Protein AF-A0A7S0T3W6-F1 (afdb_monomer_lite)

Secondary structure (DSSP, 8-state):
---------------------------PPP-EEEE------------------------------------------PPPPPPPPP----------------SS--HHHHHHHHHHHH-SSHHHHHHHHHHHHHHTTPEE--TTS-----TT-EEEEEETTTEEEEEE--TT--TT---------S---EEEEEEEEEEEETTEEEEEEEEESS--GGGGTT--BEEEEEEEEEESTT--EEEEEEEE--S--BB-PPPPTTT--THHHH-----TTTT---EEEEHHHHHHHHHHHHTT-PPP-

Sequence (305 aa):
MFSSVGTVRMSSLLGGWRSSGPRSLRRAPRKALSVHSAAGNGGSDPRGGGGNRALYSLSTKDCDCCPPGFLFKLPSTRFNNLSTRTASSSASGPRVLASVVPSSVPRVAEDLVDYLNNSWTPFHATAESARMLAAAGYKRLSERDEWKLEPGGKYYFTRNMSSIVAFAVGDKYQPGNGFNIIGAHTDSPCPKLKPVSAVTKGGFLTVGVQTYGGGLWHTWFDRDLSVAGRVLLRRGKDGGRLSHQLVQVDRPIIRIPTLAIHLDRTIAADGFKPNTETHLAPVLSTAIKGELEAEVATGGGGKEE

Radius of gyration: 26.38 Å; chains: 1; bounding box: 64×78×73 Å

pLDDT: mean 71.87, std 30.61, range [22.44, 98.75]

Structure (mmCIF, N/CA/C/O backbone):
data_AF-A0A7S0T3W6-F1
#
_entry.id   AF-A0A7S0T3W6-F1
#
loop_
_atom_site.group_PDB
_atom_site.id
_atom_site.type_symbol
_atom_site.label_atom_id
_atom_site.label_alt_id
_atom_site.label_comp_id
_atom_site.label_asym_id
_atom_site.label_entity_id
_atom_site.label_seq_id
_atom_site.pdbx_PDB_ins_code
_atom_site.Cartn_x
_atom_site.Cartn_y
_atom_site.Cartn_z
_atom_site.occupancy
_atom_site.B_iso_or_equiv
_atom_site.auth_seq_id
_atom_site.auth_comp_id
_atom_site.auth_asym_id
_atom_site.auth_atom_id
_atom_site.pdbx_PDB_model_num
ATOM 1 N N . MET A 1 1 ? 7.257 -11.083 5.053 1.00 31.39 1 MET A N 1
ATOM 2 C CA . MET A 1 1 ? 8.064 -10.199 5.921 1.00 31.39 1 MET A CA 1
ATOM 3 C C . MET A 1 1 ? 7.708 -10.557 7.347 1.00 31.39 1 MET A C 1
ATOM 5 O O . MET A 1 1 ? 6.520 -10.611 7.629 1.00 31.39 1 MET A O 1
ATOM 9 N N . PHE A 1 2 ? 8.681 -10.865 8.204 1.00 24.80 2 PHE A N 1
ATOM 10 C CA . PHE A 1 2 ? 8.401 -11.014 9.634 1.00 24.80 2 PHE A CA 1
ATOM 11 C C . PHE A 1 2 ? 8.297 -9.617 10.245 1.00 24.80 2 PHE A C 1
ATOM 13 O O . PHE A 1 2 ? 9.223 -8.821 10.099 1.00 24.80 2 PHE A O 1
ATOM 20 N N . SER A 1 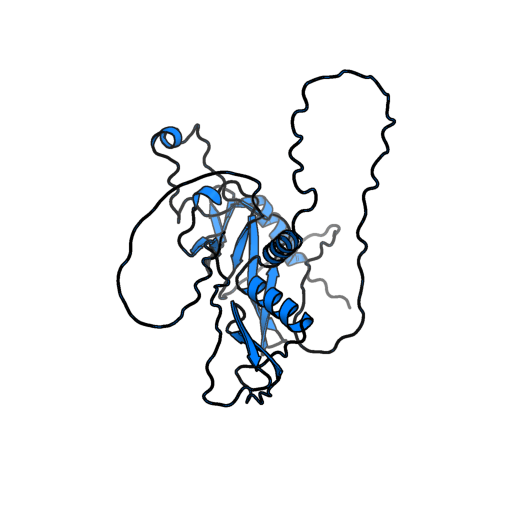3 ? 7.165 -9.320 10.882 1.00 27.83 3 SER A N 1
ATOM 21 C CA . SER A 1 3 ? 7.037 -8.122 11.709 1.00 27.83 3 SER A CA 1
ATOM 22 C C . SER A 1 3 ? 7.805 -8.337 13.010 1.00 27.83 3 SER A C 1
ATOM 24 O O . SER A 1 3 ? 7.706 -9.408 13.612 1.00 27.83 3 SER A O 1
ATOM 26 N N . SER A 1 4 ? 8.548 -7.326 13.455 1.00 22.70 4 SER A N 1
ATOM 27 C CA . SER A 1 4 ? 9.037 -7.294 14.830 1.00 22.70 4 SER A CA 1
ATOM 28 C C . SER A 1 4 ? 7.851 -7.006 15.750 1.00 22.70 4 SER A C 1
ATOM 30 O O . SER A 1 4 ? 7.279 -5.917 15.698 1.00 22.70 4 SER A O 1
ATOM 32 N N . VAL A 1 5 ? 7.463 -7.973 16.585 1.00 29.75 5 VAL A N 1
ATOM 33 C CA . VAL A 1 5 ? 6.462 -7.752 17.638 1.00 29.75 5 VAL A CA 1
ATOM 34 C C . VAL A 1 5 ? 7.181 -7.177 18.855 1.00 29.75 5 VAL A C 1
ATOM 36 O O . VAL A 1 5 ? 7.653 -7.902 19.726 1.00 29.75 5 VAL A O 1
ATOM 39 N N . GLY A 1 6 ? 7.305 -5.851 18.884 1.00 24.84 6 GLY A N 1
ATOM 40 C CA . GLY A 1 6 ? 7.858 -5.126 20.021 1.00 24.84 6 GLY A CA 1
ATOM 41 C C . GLY A 1 6 ? 6.798 -4.859 21.086 1.00 24.84 6 GLY A C 1
ATOM 42 O O . GLY A 1 6 ? 6.005 -3.930 20.942 1.00 24.84 6 GLY A O 1
ATOM 43 N N . THR A 1 7 ? 6.815 -5.613 22.187 1.00 27.42 7 THR A N 1
ATOM 44 C CA . THR A 1 7 ? 6.097 -5.222 23.410 1.00 27.42 7 THR A CA 1
ATOM 45 C C . THR A 1 7 ? 6.841 -4.057 24.060 1.00 27.42 7 THR A C 1
ATOM 47 O O . THR A 1 7 ? 7.807 -4.259 24.796 1.00 27.42 7 THR A O 1
ATOM 50 N N . VAL A 1 8 ? 6.411 -2.824 23.787 1.00 27.11 8 VAL A N 1
ATOM 51 C CA . VAL A 1 8 ? 7.010 -1.629 24.397 1.00 27.11 8 VAL A CA 1
ATOM 52 C C . VAL A 1 8 ? 6.496 -1.480 25.828 1.00 27.11 8 VAL A C 1
ATOM 54 O O . VAL A 1 8 ? 5.455 -0.875 26.076 1.00 27.11 8 VAL A O 1
ATOM 57 N N . ARG A 1 9 ? 7.257 -2.006 26.793 1.00 28.02 9 ARG A N 1
ATOM 58 C CA . ARG A 1 9 ? 7.165 -1.566 28.189 1.00 28.02 9 ARG A CA 1
ATOM 59 C C . ARG A 1 9 ? 8.082 -0.354 28.330 1.00 28.02 9 ARG A C 1
ATOM 61 O O . ARG A 1 9 ? 9.299 -0.483 28.238 1.00 28.02 9 ARG A O 1
ATOM 68 N N . MET A 1 10 ? 7.494 0.834 28.441 1.00 27.03 10 MET A N 1
ATOM 69 C CA . MET A 1 10 ? 8.232 2.087 28.290 1.00 27.03 10 MET A CA 1
ATOM 70 C C . MET A 1 10 ? 8.989 2.446 29.577 1.00 27.03 10 MET A C 1
ATOM 72 O O . MET A 1 10 ? 8.468 3.113 30.465 1.00 27.03 10 MET A O 1
ATOM 76 N N . SER A 1 11 ? 10.237 1.987 29.657 1.00 26.69 11 SER A N 1
ATOM 77 C CA . SER A 1 11 ? 11.242 2.390 30.644 1.00 26.69 11 SER A CA 1
ATOM 78 C C . SER A 1 11 ? 12.587 2.570 29.936 1.00 26.69 11 SER A C 1
ATOM 80 O O . SER A 1 11 ? 12.952 1.769 29.078 1.00 26.69 11 SER A O 1
ATOM 82 N N . SER A 1 12 ? 13.291 3.653 30.254 1.00 29.50 12 SER A N 1
ATOM 83 C CA . SER A 1 12 ? 14.471 4.165 29.541 1.00 29.50 12 SER A CA 1
ATOM 84 C C . SER A 1 12 ? 15.674 3.213 29.491 1.00 29.50 12 SER A C 1
ATOM 86 O O . SER A 1 12 ? 16.058 2.713 30.545 1.00 29.50 12 SER A O 1
ATOM 88 N N . LEU A 1 13 ? 16.352 3.107 28.333 1.00 27.08 13 LEU A N 1
ATOM 89 C CA . LEU A 1 13 ? 17.788 3.436 28.150 1.00 27.08 13 LEU A CA 1
ATOM 90 C C . LEU A 1 13 ? 18.314 3.139 26.723 1.00 27.08 13 LEU A C 1
ATOM 92 O O . LEU A 1 13 ? 17.615 2.573 25.887 1.00 27.08 13 LEU A O 1
ATOM 96 N N . LEU A 1 14 ? 19.535 3.614 26.448 1.00 26.67 14 LEU A N 1
ATOM 97 C CA . LEU A 1 14 ? 20.237 3.601 25.155 1.00 26.67 14 LEU A CA 1
ATOM 98 C C . LEU A 1 14 ? 21.000 2.289 24.877 1.00 26.67 14 LEU A C 1
ATOM 100 O O . LEU A 1 14 ? 21.418 1.605 25.806 1.00 26.67 14 LEU A O 1
ATOM 104 N N . GLY A 1 15 ? 21.312 2.033 23.599 1.00 23.84 15 GLY A N 1
ATOM 105 C CA . GLY A 1 15 ? 22.334 1.063 23.167 1.00 23.84 15 GLY A CA 1
ATOM 106 C C . GLY A 1 15 ? 21.859 0.135 22.045 1.00 23.84 15 GLY A C 1
ATOM 107 O O . GLY A 1 15 ? 20.820 -0.503 22.168 1.00 23.84 15 GLY A O 1
ATOM 108 N N . GLY A 1 16 ? 22.602 0.049 20.937 1.00 23.84 16 GLY A N 1
ATOM 109 C CA . GLY A 1 16 ? 22.255 -0.806 19.788 1.00 23.84 16 GLY A CA 1
ATOM 110 C C . GLY A 1 16 ? 23.386 -1.751 19.384 1.00 23.84 16 GLY A C 1
ATOM 111 O O . GLY A 1 16 ? 24.525 -1.539 19.790 1.00 23.84 16 GLY A O 1
ATOM 112 N N . TRP A 1 17 ? 23.097 -2.756 18.544 1.00 22.44 17 TRP A N 1
ATOM 113 C CA . TRP A 1 17 ? 24.121 -3.549 17.839 1.00 22.44 17 TRP A CA 1
ATOM 114 C C . TRP A 1 17 ? 23.607 -4.231 16.551 1.00 22.44 17 TRP A C 1
ATOM 116 O O . TRP A 1 17 ? 22.453 -4.054 16.163 1.00 22.44 17 TRP A O 1
ATOM 126 N N . ARG A 1 18 ? 24.509 -4.909 15.821 1.00 22.47 18 ARG A N 1
ATOM 127 C CA . ARG A 1 18 ? 24.417 -5.205 14.371 1.00 22.47 18 ARG A CA 1
ATOM 128 C C . ARG A 1 18 ? 24.033 -6.660 14.005 1.00 22.47 18 ARG A C 1
ATOM 130 O O . ARG A 1 18 ? 24.288 -7.576 14.768 1.00 22.47 18 ARG A O 1
ATOM 137 N N . SER A 1 19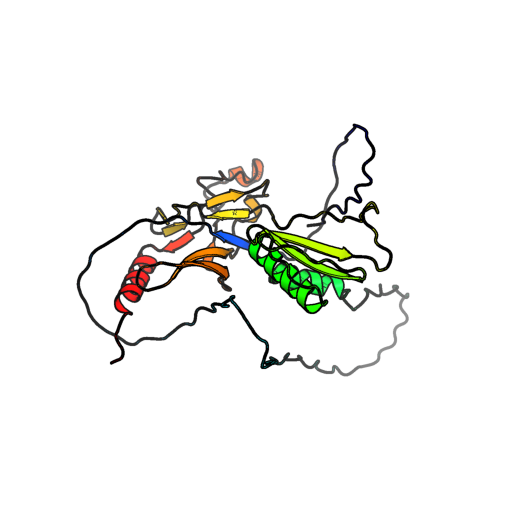 ? 23.494 -6.812 12.781 1.00 25.38 19 SER A N 1
ATOM 138 C CA . SER A 1 19 ? 23.596 -7.911 11.770 1.00 25.38 19 SER A CA 1
ATOM 139 C C . SER A 1 19 ? 24.158 -9.303 12.175 1.00 25.38 19 SER A C 1
ATOM 141 O O . SER A 1 19 ? 25.209 -9.369 12.794 1.00 25.38 19 SER A O 1
ATOM 143 N N . SER A 1 20 ? 23.685 -10.464 11.687 1.00 27.09 20 SER A N 1
ATOM 144 C CA . SER A 1 20 ? 23.443 -10.867 10.274 1.00 27.09 20 SER A CA 1
ATOM 145 C C . SER A 1 20 ? 22.987 -12.354 10.179 1.00 27.09 20 SER A C 1
ATOM 147 O O . SER A 1 20 ? 23.132 -13.079 11.156 1.00 27.09 20 SER A O 1
ATOM 149 N N . GLY A 1 21 ? 22.517 -12.850 9.015 1.00 25.83 21 GLY A N 1
ATOM 150 C CA . GLY A 1 21 ? 22.479 -14.307 8.700 1.00 25.83 21 GLY A CA 1
ATOM 151 C C . GLY A 1 21 ? 21.261 -14.812 7.874 1.00 25.83 21 GLY A C 1
ATOM 152 O O . GLY A 1 21 ? 20.201 -14.202 7.998 1.00 25.83 21 GLY A O 1
ATOM 153 N N . PRO A 1 22 ? 21.360 -15.847 6.988 1.00 33.34 22 PRO A N 1
ATOM 154 C CA . PRO A 1 22 ? 20.493 -15.897 5.787 1.00 33.34 22 PRO A CA 1
ATOM 155 C C . PRO A 1 22 ? 19.813 -17.245 5.378 1.00 33.34 22 PRO A C 1
ATOM 157 O O . PRO A 1 22 ? 20.205 -18.324 5.808 1.00 33.34 22 PRO A O 1
ATOM 160 N N . ARG A 1 23 ? 18.933 -17.151 4.350 1.00 29.30 23 ARG A N 1
ATOM 161 C CA . ARG A 1 23 ? 18.313 -18.217 3.490 1.00 29.30 23 ARG A CA 1
ATOM 162 C C . ARG A 1 23 ? 17.115 -18.978 4.121 1.00 29.30 23 ARG A C 1
ATOM 164 O O . ARG A 1 23 ? 16.996 -19.032 5.330 1.00 29.30 23 ARG A O 1
ATOM 171 N N . SER A 1 24 ? 16.149 -19.545 3.374 1.00 27.94 24 SER A N 1
ATOM 172 C CA . SER A 1 24 ? 16.051 -19.833 1.922 1.00 27.94 24 SER A CA 1
ATOM 173 C C . SER A 1 24 ? 14.636 -19.594 1.315 1.00 27.94 24 SER A C 1
ATOM 175 O O . SER A 1 24 ? 13.748 -19.068 1.977 1.00 27.94 24 SER A O 1
ATOM 177 N N . LEU A 1 25 ? 14.449 -19.906 0.021 1.00 28.38 25 LEU A N 1
ATOM 178 C CA . LEU A 1 25 ? 13.312 -19.498 -0.832 1.00 28.38 25 LEU A CA 1
ATOM 179 C C . LEU A 1 25 ? 12.054 -20.391 -0.751 1.00 28.38 25 LEU A C 1
ATOM 181 O O . LEU A 1 25 ? 12.181 -21.614 -0.706 1.00 28.38 25 LEU A O 1
ATOM 185 N N . ARG A 1 26 ? 10.867 -19.794 -0.993 1.00 26.45 26 ARG A N 1
ATOM 186 C CA . ARG A 1 26 ? 9.834 -20.294 -1.945 1.00 26.45 26 ARG A CA 1
ATOM 187 C C . ARG A 1 26 ? 8.723 -19.255 -2.229 1.00 26.45 26 ARG A C 1
ATOM 189 O O . ARG A 1 26 ? 8.427 -18.441 -1.370 1.00 26.45 26 ARG A O 1
ATOM 196 N N . ARG A 1 27 ? 8.187 -19.306 -3.467 1.00 28.86 27 ARG A N 1
ATOM 197 C CA . ARG A 1 27 ? 7.079 -18.550 -4.130 1.00 28.86 27 ARG A CA 1
ATOM 198 C C . ARG A 1 27 ? 6.702 -17.138 -3.622 1.00 28.86 27 ARG A C 1
ATOM 200 O O . ARG A 1 27 ? 6.298 -16.938 -2.488 1.00 28.86 27 ARG A O 1
ATOM 207 N N . ALA A 1 28 ? 6.727 -16.165 -4.540 1.00 26.70 28 ALA A N 1
ATOM 208 C CA . ALA A 1 28 ? 6.376 -14.767 -4.274 1.00 26.70 28 ALA A CA 1
ATOM 209 C C . ALA A 1 28 ? 4.882 -14.459 -4.537 1.00 26.70 28 ALA A C 1
ATOM 211 O O . ALA A 1 28 ? 4.361 -14.913 -5.559 1.00 26.70 28 ALA A O 1
ATOM 212 N N . PRO A 1 29 ? 4.218 -13.646 -3.690 1.00 32.72 29 PRO A N 1
ATOM 213 C CA . PRO A 1 29 ? 2.899 -13.086 -3.983 1.00 32.72 29 PRO A CA 1
ATOM 214 C C . PRO A 1 29 ? 2.978 -11.987 -5.057 1.00 32.72 29 PRO A C 1
ATOM 216 O O . PRO A 1 29 ? 4.040 -11.399 -5.298 1.00 32.72 29 PRO A O 1
ATOM 219 N N . ARG A 1 30 ? 1.837 -11.704 -5.696 1.00 38.28 30 ARG A N 1
ATOM 220 C CA . ARG A 1 30 ? 1.688 -10.616 -6.678 1.00 38.28 30 ARG A CA 1
ATOM 221 C C . ARG A 1 30 ? 1.880 -9.266 -5.977 1.00 38.28 30 ARG A C 1
ATOM 223 O O . ARG A 1 30 ? 1.442 -9.096 -4.843 1.00 38.28 30 ARG A O 1
ATOM 230 N N . LYS A 1 31 ? 2.558 -8.317 -6.629 1.00 37.44 31 LYS A N 1
ATOM 231 C CA . LYS A 1 31 ? 2.832 -6.983 -6.071 1.00 37.44 31 LYS A CA 1
ATOM 232 C C . LYS A 1 31 ? 2.070 -5.907 -6.841 1.00 37.44 31 LYS A C 1
ATOM 234 O O . LYS A 1 31 ? 2.020 -5.944 -8.070 1.00 37.44 31 LYS A O 1
ATOM 239 N N . ALA A 1 32 ? 1.541 -4.933 -6.108 1.00 47.31 32 ALA A N 1
ATOM 240 C CA . ALA A 1 32 ? 0.797 -3.808 -6.655 1.00 47.31 32 ALA A CA 1
ATOM 241 C C . ALA A 1 32 ? 1.571 -2.485 -6.549 1.00 47.31 32 ALA A C 1
ATOM 243 O O . ALA A 1 32 ? 2.411 -2.295 -5.668 1.00 47.31 32 ALA A O 1
ATOM 244 N N . LEU A 1 33 ? 1.249 -1.570 -7.456 1.00 46.19 33 LEU A N 1
ATOM 245 C CA . LEU A 1 33 ? 1.751 -0.204 -7.557 1.00 46.19 33 LEU A CA 1
ATOM 246 C C . LEU A 1 33 ? 0.708 0.762 -6.970 1.00 46.19 33 LEU A C 1
ATOM 248 O O . LEU A 1 33 ? -0.473 0.617 -7.285 1.00 46.19 33 LEU A O 1
ATOM 252 N N . SER A 1 34 ? 1.102 1.748 -6.151 1.00 43.72 34 SER A N 1
ATOM 253 C CA . SER A 1 34 ? 0.125 2.612 -5.449 1.00 43.72 34 SER A CA 1
ATOM 254 C C . SER A 1 34 ? -0.172 3.941 -6.163 1.00 43.72 34 SER A C 1
ATOM 256 O O . SER A 1 34 ? 0.742 4.735 -6.374 1.00 43.72 34 SER A O 1
ATOM 258 N N . VAL A 1 35 ? -1.448 4.255 -6.423 1.00 41.38 35 VAL A N 1
ATOM 259 C CA . VAL A 1 35 ? -1.891 5.525 -7.062 1.00 41.38 35 VAL A CA 1
ATOM 260 C C . VAL A 1 35 ? -2.173 6.654 -6.066 1.00 41.38 35 VAL A C 1
ATOM 262 O O . VAL A 1 35 ? -2.839 6.413 -5.060 1.00 41.38 35 VAL A O 1
ATOM 265 N N . HIS A 1 36 ? -1.739 7.878 -6.400 1.00 37.38 36 HIS A N 1
ATOM 266 C CA . HIS A 1 36 ? -2.250 9.168 -5.902 1.00 37.38 36 HIS A CA 1
ATOM 267 C C . HIS A 1 36 ? -2.199 10.181 -7.070 1.00 37.38 36 HIS A C 1
ATOM 269 O O . HIS A 1 36 ? -1.216 10.175 -7.805 1.00 37.38 36 HIS A O 1
ATOM 275 N N . SER A 1 37 ? -3.218 11.029 -7.266 1.00 33.75 37 SER A N 1
ATOM 276 C CA . SER A 1 37 ? -3.288 11.974 -8.402 1.00 33.75 37 SER A CA 1
ATOM 277 C C . SER A 1 37 ? -3.925 13.322 -8.018 1.00 33.75 37 SER A C 1
ATOM 279 O O . SER A 1 37 ? -4.719 13.385 -7.078 1.00 33.75 37 SER A O 1
ATOM 281 N N . ALA A 1 38 ? -3.558 14.375 -8.757 1.00 31.03 38 ALA A N 1
ATOM 282 C CA . ALA A 1 38 ? -4.109 15.733 -8.741 1.00 31.03 38 ALA A CA 1
ATOM 283 C C . ALA A 1 38 ? -4.376 16.184 -10.200 1.00 31.03 38 ALA A C 1
ATOM 285 O O . ALA A 1 38 ? -3.728 15.679 -11.114 1.00 31.03 38 ALA A O 1
ATOM 286 N N . ALA A 1 39 ? -5.352 17.071 -10.434 1.00 29.88 39 ALA A N 1
ATOM 287 C CA . ALA A 1 39 ? -6.068 17.179 -11.722 1.00 29.88 39 ALA A CA 1
ATOM 288 C C . ALA A 1 39 ? -5.729 18.404 -12.615 1.00 29.88 39 ALA A C 1
ATOM 290 O O . ALA A 1 39 ? -5.283 19.432 -12.110 1.00 29.88 39 ALA A O 1
ATOM 291 N N . GLY A 1 40 ? -6.039 18.306 -13.924 1.00 26.08 40 GLY A N 1
ATOM 292 C CA . GLY A 1 40 ? -6.015 19.384 -14.941 1.00 26.08 40 GLY A CA 1
ATOM 293 C C . GLY A 1 40 ? -6.565 18.939 -16.326 1.00 26.08 40 GLY A C 1
ATOM 294 O O . GLY A 1 40 ? -6.599 17.741 -16.594 1.00 26.08 40 GLY A O 1
ATOM 295 N N . ASN A 1 41 ? -6.997 19.875 -17.193 1.00 29.03 41 ASN A N 1
ATOM 296 C CA . ASN A 1 41 ? -7.708 19.646 -18.488 1.00 29.03 41 ASN A CA 1
ATOM 297 C C . ASN A 1 41 ? -6.772 19.806 -19.729 1.00 29.03 41 ASN A C 1
ATOM 299 O O . ASN A 1 41 ? -5.646 20.258 -19.551 1.00 29.03 41 ASN A O 1
ATOM 303 N N . GLY A 1 42 ? -7.103 19.509 -21.007 1.00 27.38 42 GLY A N 1
ATOM 304 C CA . GLY A 1 42 ? -8.340 19.042 -21.692 1.00 27.38 42 GLY A CA 1
ATOM 305 C C . GLY A 1 42 ? -9.093 20.156 -22.469 1.00 27.38 42 GLY A C 1
ATOM 306 O O . GLY A 1 42 ? -9.318 21.209 -21.883 1.00 27.38 42 GLY A O 1
ATOM 307 N N . GLY A 1 43 ? -9.549 20.032 -23.734 1.00 26.73 43 GLY A N 1
ATOM 308 C CA . GLY A 1 43 ? -9.442 18.986 -24.786 1.00 26.73 43 GLY A CA 1
ATOM 309 C C . GLY A 1 43 ? -10.366 19.294 -26.010 1.00 26.73 43 GLY A C 1
ATOM 310 O O . GLY A 1 43 ? -11.296 20.078 -25.845 1.00 26.73 43 GLY A O 1
ATOM 311 N N . SER A 1 44 ? -10.135 18.744 -27.224 1.00 29.75 44 SER A N 1
ATOM 312 C CA . SER A 1 44 ? -11.028 18.890 -28.421 1.00 29.75 44 SER A CA 1
ATOM 313 C C . SER A 1 44 ? -10.799 17.824 -29.534 1.00 29.75 44 SER A C 1
ATOM 315 O O . SER A 1 44 ? -9.780 17.141 -29.510 1.00 29.75 44 SER A O 1
ATOM 317 N N . ASP A 1 45 ? -11.772 17.663 -30.453 1.00 32.03 45 ASP A N 1
ATOM 318 C CA . ASP A 1 45 ? -12.082 16.501 -31.344 1.00 32.03 45 ASP A CA 1
ATOM 319 C C . ASP A 1 45 ? -12.601 17.008 -32.735 1.00 32.03 45 ASP A C 1
ATOM 321 O O . ASP A 1 45 ? -12.982 18.189 -32.762 1.00 32.03 45 ASP A O 1
ATOM 325 N N . PRO A 1 46 ? -12.620 16.263 -33.891 1.00 40.19 46 PRO A N 1
ATOM 326 C CA . PRO A 1 46 ? -13.823 15.468 -34.296 1.00 40.19 46 PRO A CA 1
ATOM 327 C C . PRO A 1 46 ? -13.719 14.323 -35.380 1.00 40.19 46 PRO A C 1
ATOM 329 O O . PRO A 1 46 ? -13.089 14.504 -36.423 1.00 40.19 46 PRO A O 1
ATOM 332 N N . ARG A 1 47 ? -14.607 13.298 -35.271 1.00 31.69 47 ARG A N 1
ATOM 333 C CA . ARG A 1 47 ? -15.156 12.347 -36.320 1.00 31.69 47 ARG A CA 1
ATOM 334 C C . ARG A 1 47 ? -14.246 11.200 -36.852 1.00 31.69 47 ARG A C 1
ATOM 336 O O . ARG A 1 47 ? -13.100 11.444 -37.185 1.00 31.69 47 ARG A O 1
ATOM 343 N N . GLY A 1 48 ? -14.704 9.957 -37.116 1.00 26.78 48 GLY A N 1
ATOM 344 C CA . GLY A 1 48 ? -15.994 9.260 -36.878 1.00 26.78 48 GLY A CA 1
ATOM 345 C C . GLY A 1 48 ? -16.202 7.998 -37.772 1.00 26.78 48 GLY A C 1
ATOM 346 O O . GLY A 1 48 ? -15.906 8.050 -38.961 1.00 26.78 48 GLY A O 1
ATOM 347 N N . GLY A 1 49 ? -16.740 6.882 -37.241 1.00 25.53 49 GLY A N 1
ATOM 348 C CA . GLY A 1 49 ? -17.069 5.642 -37.994 1.00 25.53 49 GLY A CA 1
ATOM 349 C C . GLY A 1 49 ? -17.278 4.410 -37.085 1.00 25.53 49 GLY A C 1
ATOM 350 O O . GLY A 1 49 ? -16.572 4.278 -36.092 1.00 25.53 49 GLY A O 1
ATOM 351 N N . GLY A 1 50 ? -18.267 3.539 -37.350 1.00 26.00 50 GLY A N 1
ATOM 352 C CA . GLY A 1 50 ? -18.765 2.555 -36.359 1.00 26.00 50 GLY A CA 1
ATOM 353 C C . GLY A 1 50 ? -18.507 1.062 -36.640 1.00 26.00 50 GLY A C 1
ATOM 354 O O . GLY A 1 50 ? -18.411 0.645 -37.791 1.00 26.00 50 GLY A O 1
ATOM 355 N N . GLY A 1 51 ? -18.481 0.245 -35.573 1.00 25.02 51 GLY A N 1
ATOM 356 C CA . GLY A 1 51 ? -18.430 -1.226 -35.634 1.00 25.02 51 GLY A CA 1
ATOM 357 C C . GLY A 1 51 ? -18.483 -1.923 -34.256 1.00 25.02 51 GLY A C 1
ATOM 358 O O . GLY A 1 51 ? -17.796 -1.515 -33.329 1.00 25.02 51 GLY A O 1
ATOM 359 N N . ASN A 1 52 ? -19.329 -2.956 -34.141 1.00 27.56 52 ASN A N 1
ATOM 360 C CA . ASN A 1 52 ? -19.602 -3.880 -33.015 1.00 27.56 52 ASN A CA 1
ATOM 361 C C . ASN A 1 52 ? -18.789 -3.786 -31.695 1.00 27.56 52 ASN A C 1
ATOM 363 O O . ASN A 1 52 ? -17.597 -4.082 -31.636 1.00 27.56 52 ASN A O 1
ATOM 367 N N . ARG A 1 53 ? -19.510 -3.549 -30.586 1.00 25.91 53 ARG A N 1
ATOM 368 C CA . ARG A 1 53 ? -19.013 -3.580 -29.194 1.00 25.91 53 ARG A CA 1
ATOM 369 C C . ARG A 1 53 ? -19.011 -4.984 -28.574 1.00 25.91 53 ARG A C 1
ATOM 371 O O . ARG A 1 53 ? -20.016 -5.686 -28.631 1.00 25.91 53 ARG A O 1
ATOM 378 N N . ALA A 1 54 ? -17.958 -5.291 -27.815 1.00 24.73 54 ALA A N 1
ATOM 379 C CA . ALA A 1 54 ? -17.985 -6.255 -26.712 1.00 24.73 54 ALA A CA 1
ATOM 380 C C . ALA A 1 54 ? -17.716 -5.506 -25.393 1.00 24.73 54 ALA A C 1
ATOM 382 O O . ALA A 1 54 ? -16.758 -4.739 -25.300 1.00 24.73 54 ALA A O 1
ATOM 383 N N . LEU A 1 55 ? -18.578 -5.680 -24.387 1.00 24.12 55 LEU A N 1
ATOM 384 C CA . LEU A 1 55 ? -18.493 -4.961 -23.110 1.00 24.12 55 LEU A CA 1
ATOM 385 C C . LEU A 1 55 ? -17.644 -5.738 -22.091 1.00 24.12 55 LEU A C 1
ATOM 387 O O . LEU A 1 55 ? -17.883 -6.921 -21.856 1.00 24.12 55 LEU A O 1
ATOM 391 N N . TYR A 1 56 ? -16.700 -5.055 -21.436 1.00 25.25 56 TYR A N 1
ATOM 392 C CA . TYR A 1 56 ? -15.878 -5.607 -20.353 1.00 25.25 56 TYR A CA 1
ATOM 393 C C . TYR A 1 56 ? -16.146 -4.864 -19.037 1.00 25.25 56 TYR A C 1
ATOM 395 O O . TYR A 1 56 ? -16.092 -3.637 -18.983 1.00 25.25 56 TYR A O 1
ATOM 403 N N . SER A 1 57 ? -16.416 -5.604 -17.960 1.00 23.00 57 SER A N 1
ATOM 404 C CA . SER A 1 57 ? -16.798 -5.047 -16.656 1.00 23.00 57 SER A CA 1
ATOM 405 C C . SER A 1 57 ? -15.599 -4.648 -15.785 1.00 23.00 57 SER A C 1
ATOM 407 O O . SER A 1 57 ? -14.735 -5.478 -15.492 1.00 23.00 57 SER A O 1
ATOM 409 N N . LEU A 1 58 ? -15.605 -3.418 -15.265 1.00 25.41 58 LEU A N 1
ATOM 410 C CA . LEU A 1 58 ? -14.783 -3.008 -14.121 1.00 25.41 58 LEU A CA 1
ATOM 411 C C . LEU A 1 58 ? -15.523 -3.329 -12.813 1.00 25.41 58 LEU A C 1
ATOM 413 O O . LEU A 1 58 ? -16.649 -2.886 -12.615 1.00 25.41 58 LEU A O 1
ATOM 417 N N . SER A 1 59 ? -14.886 -4.066 -11.900 1.00 29.64 59 SER A N 1
ATOM 418 C CA . SER A 1 59 ? -15.458 -4.374 -10.580 1.00 29.64 59 SER A CA 1
ATOM 419 C C . SER A 1 59 ? -15.231 -3.223 -9.592 1.00 29.64 59 SER A C 1
ATOM 421 O O . SER A 1 59 ? -14.264 -3.231 -8.826 1.00 29.64 59 SER A O 1
ATOM 423 N N . THR A 1 60 ? -16.136 -2.247 -9.563 1.00 28.06 60 THR A N 1
ATOM 424 C CA . THR A 1 60 ? -16.184 -1.221 -8.511 1.00 28.06 60 THR A CA 1
ATOM 425 C C . THR A 1 60 ? -16.903 -1.754 -7.271 1.00 28.06 60 THR A C 1
ATOM 427 O O . THR A 1 60 ? -18.095 -2.044 -7.318 1.00 28.06 60 THR A O 1
ATOM 430 N N . LYS A 1 61 ? -16.200 -1.857 -6.136 1.00 31.89 61 LYS A N 1
ATOM 431 C CA . LYS A 1 61 ? -16.846 -2.033 -4.826 1.00 31.89 61 LYS A CA 1
ATOM 432 C C . LYS A 1 61 ? -17.199 -0.653 -4.276 1.00 31.89 61 LYS A C 1
ATOM 434 O O . LYS A 1 61 ? -16.319 0.052 -3.781 1.00 31.89 61 LYS A O 1
ATOM 439 N N . ASP A 1 62 ? -18.463 -0.262 -4.399 1.00 28.47 62 ASP A N 1
ATOM 440 C CA . ASP A 1 62 ? -18.956 0.966 -3.779 1.00 28.47 62 ASP A CA 1
ATOM 441 C C . ASP A 1 62 ? -18.990 0.823 -2.251 1.00 28.47 62 ASP A C 1
ATOM 443 O O . ASP A 1 62 ? -19.467 -0.170 -1.700 1.00 28.47 62 ASP A O 1
ATOM 447 N N . CYS A 1 63 ? -18.477 1.845 -1.568 1.00 29.70 63 CYS A N 1
ATOM 448 C CA . CYS A 1 63 ? -18.448 1.945 -0.116 1.00 29.70 63 CYS A CA 1
ATOM 449 C C . CYS A 1 63 ? -19.041 3.298 0.300 1.00 29.70 63 CYS A C 1
ATOM 451 O O . CYS A 1 63 ? -18.312 4.285 0.316 1.00 29.70 63 CYS A O 1
ATOM 453 N N . ASP A 1 64 ? -20.332 3.336 0.643 1.00 29.95 64 ASP A N 1
ATOM 454 C CA . ASP A 1 64 ? -20.944 4.361 1.509 1.00 29.95 64 ASP A CA 1
ATOM 455 C C . ASP A 1 64 ? -22.340 3.883 2.003 1.00 29.95 64 ASP A C 1
ATOM 457 O O . ASP A 1 64 ? -23.200 3.538 1.203 1.00 29.95 64 ASP A O 1
ATOM 461 N N . CYS A 1 65 ? -22.549 3.910 3.327 1.00 28.20 65 CYS A N 1
ATOM 462 C CA . CYS A 1 65 ? -23.828 4.092 4.055 1.00 28.20 65 CYS A CA 1
ATOM 463 C C . CYS A 1 65 ? -25.054 3.130 3.896 1.00 28.20 65 CYS A C 1
ATOM 465 O O . CYS A 1 65 ? -25.996 3.462 3.188 1.00 28.20 65 CYS A O 1
ATOM 467 N N . CYS A 1 66 ? -25.133 2.112 4.785 1.00 25.16 66 CYS A N 1
ATOM 468 C CA . CYS A 1 66 ? -26.343 1.449 5.373 1.00 25.16 66 CYS A CA 1
ATOM 469 C C . CYS A 1 66 ? -27.356 0.668 4.484 1.00 25.16 66 CYS A C 1
ATOM 471 O O . CYS A 1 66 ? -27.553 1.020 3.329 1.00 25.16 66 CYS A O 1
ATOM 473 N N . PRO A 1 67 ? -28.167 -0.265 5.054 1.00 29.61 67 PRO A N 1
ATOM 474 C CA . PRO A 1 67 ? -27.960 -1.243 6.145 1.00 29.61 67 PRO A CA 1
ATOM 475 C C . PRO A 1 67 ? -27.938 -2.709 5.586 1.00 29.61 67 PRO A C 1
ATOM 477 O O . PRO A 1 67 ? -28.021 -2.882 4.372 1.00 29.61 67 PRO A O 1
ATOM 480 N N . PRO A 1 68 ? -27.780 -3.792 6.386 1.00 34.53 68 PRO A N 1
ATOM 481 C CA . PRO A 1 68 ? -27.463 -5.114 5.825 1.00 34.53 68 PRO A CA 1
ATOM 482 C C . PRO A 1 68 ? -28.688 -5.935 5.385 1.00 34.53 68 PRO A C 1
ATOM 484 O O . PRO A 1 68 ? -29.619 -6.153 6.157 1.00 34.53 68 PRO A O 1
ATOM 487 N N . GLY A 1 69 ? -28.618 -6.503 4.178 1.00 27.83 69 GLY A N 1
ATOM 488 C CA . GLY A 1 69 ? -29.544 -7.518 3.674 1.00 27.83 69 GLY A CA 1
ATOM 489 C C . GLY A 1 69 ? -28.930 -8.307 2.513 1.00 27.83 69 GLY A C 1
ATOM 490 O O . GLY A 1 69 ? -28.223 -7.737 1.691 1.00 27.83 69 GLY A O 1
ATOM 491 N N . PHE A 1 70 ? -29.221 -9.610 2.456 1.00 25.61 70 PHE A N 1
ATOM 492 C CA . PHE A 1 70 ? -28.795 -10.586 1.436 1.00 25.61 70 PHE A CA 1
ATOM 493 C C . PHE A 1 70 ? -27.314 -11.004 1.407 1.00 25.61 70 PHE A C 1
ATOM 495 O O . PHE A 1 70 ? -26.443 -10.435 0.754 1.00 25.61 70 PHE A O 1
ATOM 502 N N . LEU A 1 71 ? -27.078 -12.135 2.074 1.00 26.94 71 LEU A N 1
ATOM 503 C CA . LEU A 1 71 ? -25.863 -12.935 2.018 1.00 26.94 71 LEU A CA 1
ATOM 504 C C . LEU A 1 71 ? -25.859 -13.783 0.726 1.00 26.94 71 LEU A C 1
ATOM 506 O O . LEU A 1 71 ? -26.589 -14.769 0.648 1.00 26.94 71 LEU A O 1
ATOM 510 N N . PHE A 1 72 ? -25.032 -13.451 -0.271 1.00 25.16 72 PHE A N 1
ATOM 511 C CA . PHE A 1 72 ? -24.801 -14.336 -1.424 1.00 25.16 72 PHE A CA 1
ATOM 512 C C . PHE A 1 72 ? -23.542 -15.188 -1.224 1.00 25.16 72 PHE A C 1
ATOM 514 O O . PHE A 1 72 ? -22.448 -14.680 -0.982 1.00 25.16 72 PHE A O 1
ATOM 521 N N . LYS A 1 73 ? -23.712 -16.509 -1.314 1.00 25.78 73 LYS A N 1
ATOM 522 C CA . LYS A 1 73 ? -22.684 -17.519 -1.042 1.00 25.78 73 LYS A CA 1
ATOM 523 C C . LYS A 1 73 ? -22.194 -18.110 -2.363 1.00 25.78 73 LYS A C 1
ATOM 525 O O . LYS A 1 73 ? -22.942 -18.831 -3.017 1.00 25.78 73 LYS A O 1
ATOM 530 N N . LEU A 1 74 ? -20.953 -17.820 -2.753 1.00 29.03 74 LEU A N 1
ATOM 531 C CA . LEU A 1 74 ? -20.332 -18.442 -3.928 1.00 29.03 74 LEU A CA 1
ATOM 532 C C . LEU A 1 74 ? -19.787 -19.846 -3.582 1.00 29.03 74 LEU A C 1
ATOM 534 O O . LEU A 1 74 ? -19.300 -20.050 -2.466 1.00 29.03 74 LEU A O 1
ATOM 538 N N . PRO A 1 75 ? -19.889 -20.829 -4.497 1.00 27.81 75 PRO A N 1
ATOM 539 C CA . PRO A 1 75 ? -19.528 -22.216 -4.216 1.00 27.81 75 PRO A CA 1
ATOM 540 C C . PRO A 1 75 ? -18.016 -22.457 -4.323 1.00 27.81 75 PRO A C 1
ATOM 542 O O . PRO A 1 75 ? -17.371 -22.019 -5.273 1.00 27.81 75 PRO A O 1
ATOM 545 N N . SER A 1 76 ? -17.457 -23.233 -3.392 1.00 29.59 76 SER A N 1
ATOM 546 C CA . SER A 1 76 ? -16.103 -23.774 -3.520 1.00 29.59 76 SER A CA 1
ATOM 547 C C . SER A 1 76 ? -16.126 -25.101 -4.281 1.00 29.59 76 SER A C 1
ATOM 549 O O . SER A 1 76 ? -16.676 -26.105 -3.825 1.00 29.59 76 SER A O 1
ATOM 551 N N . THR A 1 77 ? -15.501 -25.128 -5.457 1.00 29.73 77 THR A N 1
ATOM 552 C CA . THR A 1 77 ? -15.309 -26.354 -6.239 1.00 29.73 77 THR A CA 1
ATOM 553 C C . THR A 1 77 ? -14.253 -27.241 -5.578 1.00 29.73 77 THR A C 1
ATOM 555 O O . THR A 1 77 ? -13.056 -26.958 -5.662 1.00 29.73 77 THR A O 1
ATOM 558 N N . ARG A 1 78 ? -14.675 -28.335 -4.932 1.00 29.98 78 ARG A N 1
ATOM 559 C CA . ARG A 1 78 ? -13.756 -29.399 -4.501 1.00 29.98 78 ARG A CA 1
ATOM 560 C C . ARG A 1 78 ? -13.301 -30.214 -5.711 1.00 29.98 78 ARG A C 1
ATOM 562 O O . ARG A 1 78 ? -14.133 -30.762 -6.427 1.00 29.98 78 ARG A O 1
ATOM 569 N N . PHE A 1 79 ? -11.990 -30.366 -5.878 1.00 31.64 79 PHE A N 1
ATOM 570 C CA . PHE A 1 79 ? -11.437 -31.444 -6.696 1.00 31.64 79 PHE A CA 1
ATOM 571 C C . PHE A 1 79 ? -11.575 -32.770 -5.935 1.00 31.64 79 PHE A C 1
ATOM 573 O O . PHE A 1 79 ? -11.127 -32.879 -4.793 1.00 31.64 79 PHE A O 1
ATOM 580 N N . ASN A 1 80 ? -12.193 -33.774 -6.561 1.00 31.19 80 ASN A N 1
ATOM 581 C CA . ASN A 1 80 ? -12.230 -35.137 -6.030 1.00 31.19 80 ASN A CA 1
ATOM 582 C C . ASN A 1 80 ? -10.906 -35.853 -6.330 1.00 31.19 80 ASN A C 1
ATOM 584 O O . ASN A 1 80 ? -10.434 -35.838 -7.466 1.00 31.19 80 ASN A O 1
ATOM 588 N N . ASN A 1 81 ? -10.338 -36.521 -5.324 1.00 31.91 81 ASN A N 1
ATOM 589 C CA . ASN A 1 81 ? -9.160 -37.368 -5.506 1.00 31.91 81 ASN A CA 1
ATOM 590 C C . ASN A 1 81 ? -9.537 -38.683 -6.198 1.00 31.91 81 ASN A C 1
ATOM 592 O O . ASN A 1 81 ? -10.475 -39.367 -5.787 1.00 31.91 81 ASN A O 1
ATOM 596 N N . LEU A 1 82 ? -8.761 -39.056 -7.215 1.00 31.94 82 LEU A N 1
ATOM 597 C CA . LEU A 1 82 ? -8.868 -40.342 -7.897 1.00 31.94 82 LEU A CA 1
ATOM 598 C C . LEU A 1 82 ? -8.223 -41.439 -7.030 1.00 31.94 82 LEU A C 1
ATOM 600 O O . LEU A 1 82 ? -7.096 -41.279 -6.564 1.00 31.94 82 LEU A O 1
ATOM 604 N N . SER A 1 83 ? -8.933 -42.544 -6.800 1.00 30.41 83 SER A N 1
ATOM 605 C CA . SER A 1 83 ? -8.449 -43.644 -5.956 1.00 30.41 83 SER A CA 1
ATOM 606 C C . SER A 1 83 ? -7.507 -44.569 -6.734 1.00 30.41 83 SER A C 1
ATOM 608 O O . SER A 1 83 ? -7.900 -45.151 -7.746 1.00 30.41 83 SER A O 1
ATOM 610 N N . THR A 1 84 ? -6.269 -44.728 -6.263 1.00 31.95 84 THR A N 1
ATOM 611 C CA . THR A 1 84 ? -5.311 -45.705 -6.796 1.00 31.95 84 THR A CA 1
ATOM 612 C C . THR A 1 84 ? -5.389 -47.025 -6.031 1.00 31.95 84 THR A C 1
ATOM 614 O O . THR A 1 84 ? -5.315 -47.068 -4.803 1.00 31.95 84 THR A O 1
ATOM 617 N N . ARG A 1 85 ? -5.527 -48.130 -6.775 1.00 31.77 85 ARG A N 1
ATOM 618 C CA . ARG A 1 85 ? -5.496 -49.497 -6.236 1.00 31.77 85 ARG A CA 1
ATOM 619 C C . ARG A 1 85 ? -4.123 -49.815 -5.638 1.00 31.77 85 ARG A C 1
ATOM 621 O O . ARG A 1 85 ? -3.098 -49.566 -6.267 1.00 31.77 85 ARG A O 1
ATOM 628 N N . THR A 1 86 ? -4.120 -50.425 -4.460 1.00 31.70 86 THR A N 1
ATOM 629 C CA . THR A 1 86 ? -2.927 -50.981 -3.819 1.00 31.70 86 THR A CA 1
ATOM 630 C C . THR A 1 86 ? -2.576 -52.353 -4.398 1.00 31.70 86 THR A C 1
ATOM 632 O O . THR A 1 86 ? -3.446 -53.196 -4.606 1.00 31.70 86 THR A O 1
ATOM 635 N N . ALA A 1 87 ? -1.282 -52.593 -4.606 1.00 33.34 87 ALA A N 1
ATOM 636 C CA . ALA A 1 87 ? -0.705 -53.920 -4.794 1.00 33.34 87 ALA A CA 1
ATOM 637 C C . ALA A 1 87 ? 0.366 -54.128 -3.714 1.00 33.34 87 ALA A C 1
ATOM 639 O O . ALA A 1 87 ? 1.155 -53.225 -3.435 1.00 33.34 87 ALA A O 1
ATOM 640 N N . SER A 1 88 ? 0.357 -55.290 -3.066 1.00 36.28 88 SER A N 1
ATOM 641 C CA . SER A 1 88 ? 1.231 -55.619 -1.940 1.00 36.28 88 SER A CA 1
ATOM 642 C C . SER A 1 88 ? 2.503 -56.336 -2.387 1.00 36.28 88 SER A C 1
ATOM 644 O O . SER A 1 88 ? 2.420 -57.382 -3.028 1.00 36.28 88 SER A O 1
ATOM 646 N N . SER A 1 89 ? 3.667 -55.863 -1.943 1.00 37.78 89 SER A N 1
ATOM 647 C CA . SER A 1 89 ? 4.917 -56.630 -1.983 1.00 37.78 89 SER A CA 1
ATOM 648 C C . SER A 1 89 ? 5.742 -56.370 -0.725 1.00 37.78 89 SER A C 1
ATOM 650 O O . SER A 1 89 ? 6.047 -55.223 -0.397 1.00 37.78 89 SER A O 1
ATOM 652 N N . SER A 1 90 ? 6.101 -57.437 -0.018 1.00 41.91 90 SER A N 1
ATOM 653 C CA . SER A 1 90 ? 6.879 -57.405 1.219 1.00 41.91 90 SER A CA 1
ATOM 654 C C . SER A 1 90 ? 8.383 -57.288 0.954 1.00 41.91 90 SER A C 1
ATOM 656 O O . SER A 1 90 ? 8.958 -58.167 0.317 1.00 41.91 90 SER A O 1
ATOM 658 N N . ALA A 1 91 ? 9.034 -56.272 1.523 1.00 43.31 91 ALA A N 1
ATOM 659 C CA . ALA A 1 91 ? 10.490 -56.225 1.662 1.00 43.31 91 ALA A CA 1
ATOM 660 C C . ALA A 1 91 ? 10.878 -55.493 2.957 1.00 43.31 91 ALA A C 1
ATOM 662 O O . ALA A 1 91 ? 10.542 -54.326 3.157 1.00 43.31 91 ALA A O 1
ATOM 663 N N . SER A 1 92 ? 11.578 -56.186 3.855 1.00 47.38 92 SER A N 1
ATOM 664 C CA . SER A 1 92 ? 12.033 -55.658 5.144 1.00 47.38 92 SER A CA 1
ATOM 665 C C . SER A 1 92 ? 13.345 -54.879 4.994 1.00 47.38 92 SER A C 1
ATOM 667 O O . SER A 1 92 ? 14.427 -55.420 5.213 1.00 47.38 92 SER A O 1
ATOM 669 N N . GLY A 1 93 ? 13.246 -53.605 4.609 1.00 46.56 93 GLY A N 1
ATOM 670 C CA . GLY A 1 93 ? 14.352 -52.643 4.681 1.00 46.56 93 GLY A CA 1
ATOM 671 C C . GLY A 1 93 ? 14.397 -51.900 6.027 1.00 46.56 93 GLY A C 1
ATOM 672 O O . GLY A 1 93 ? 13.389 -51.867 6.742 1.00 46.56 93 GLY A O 1
ATOM 673 N N . PRO A 1 94 ? 15.534 -51.276 6.394 1.00 43.31 94 PRO A N 1
ATOM 674 C CA . PRO A 1 94 ? 15.631 -50.479 7.614 1.00 43.31 94 PRO A CA 1
ATOM 675 C C . PRO A 1 94 ? 14.614 -49.332 7.589 1.00 43.31 94 PRO A C 1
ATOM 677 O O . PRO A 1 94 ? 14.497 -48.605 6.600 1.00 43.31 94 PRO A O 1
ATOM 680 N N . ARG A 1 95 ? 13.874 -49.164 8.694 1.00 46.38 95 ARG A N 1
ATOM 681 C CA . ARG A 1 95 ? 12.867 -48.107 8.858 1.00 46.38 95 ARG A CA 1
ATOM 682 C C . ARG A 1 95 ? 13.539 -46.731 8.836 1.00 46.38 95 ARG A C 1
ATOM 684 O O . ARG A 1 95 ? 13.904 -46.190 9.877 1.00 46.38 95 ARG A O 1
ATOM 691 N N . VAL A 1 96 ? 13.631 -46.132 7.651 1.00 50.66 96 VAL A N 1
ATOM 692 C CA . VAL A 1 96 ? 13.736 -44.677 7.533 1.00 50.66 96 VAL A CA 1
ATOM 693 C C . VAL A 1 96 ? 12.508 -44.117 8.240 1.00 50.66 96 VAL A C 1
ATOM 695 O O . VAL A 1 96 ? 11.377 -44.389 7.831 1.00 50.66 96 VAL A O 1
ATOM 698 N N . LEU A 1 97 ? 12.722 -43.381 9.332 1.00 50.16 97 LEU A N 1
ATOM 699 C CA . LEU A 1 97 ? 11.660 -42.626 9.982 1.00 50.16 97 LEU A CA 1
ATOM 700 C C . LEU A 1 97 ? 11.150 -41.612 8.962 1.00 50.16 97 LEU A C 1
ATOM 702 O O . LEU A 1 97 ? 11.777 -40.577 8.735 1.00 50.16 97 LEU A O 1
ATOM 706 N N . ALA A 1 98 ? 10.032 -41.941 8.315 1.00 51.41 98 ALA A N 1
ATOM 707 C CA . ALA A 1 98 ? 9.314 -41.007 7.476 1.00 51.41 98 ALA A CA 1
ATOM 708 C C . ALA A 1 98 ? 8.987 -39.801 8.354 1.00 51.41 98 ALA A C 1
ATOM 710 O O . ALA A 1 98 ? 8.184 -39.904 9.282 1.00 51.41 98 ALA A O 1
ATOM 711 N N . SER A 1 99 ? 9.663 -38.681 8.088 1.00 54.38 99 SER A N 1
ATOM 712 C CA . SER A 1 99 ? 9.341 -37.409 8.714 1.00 54.38 99 SER A CA 1
ATOM 713 C C . SER A 1 99 ? 7.871 -37.145 8.429 1.00 54.38 99 SER A C 1
ATOM 715 O O . SER A 1 99 ? 7.490 -36.912 7.279 1.00 54.38 99 SER A O 1
ATOM 717 N N . VAL A 1 100 ? 7.039 -37.249 9.467 1.00 53.47 100 VAL A N 1
ATOM 718 C CA . VAL A 1 100 ? 5.632 -36.874 9.395 1.00 53.47 100 VAL A CA 1
ATOM 719 C C . VAL A 1 100 ? 5.616 -35.356 9.334 1.00 53.47 100 VAL A C 1
ATOM 721 O O . VAL A 1 100 ? 5.462 -34.673 10.343 1.00 53.47 100 VAL A O 1
ATOM 724 N N . VAL A 1 101 ? 5.841 -34.828 8.130 1.00 58.44 101 VAL A N 1
ATOM 725 C CA . VAL A 1 101 ? 5.587 -33.426 7.817 1.00 58.44 101 VAL A CA 1
ATOM 726 C C . VAL A 1 101 ? 4.114 -33.196 8.155 1.00 58.44 101 VAL A C 1
ATOM 728 O O . VAL A 1 101 ? 3.272 -33.884 7.568 1.00 58.44 101 VAL A O 1
ATOM 731 N N . PRO A 1 102 ? 3.776 -32.300 9.103 1.00 55.94 102 PRO A N 1
ATOM 732 C CA . PRO A 1 102 ? 2.388 -32.062 9.468 1.00 55.94 102 PRO A CA 1
ATOM 733 C C . PRO A 1 102 ? 1.594 -31.689 8.215 1.00 55.94 102 PRO A C 1
ATOM 735 O O . PRO A 1 102 ? 1.893 -30.700 7.548 1.00 55.94 102 PRO A O 1
ATOM 738 N N . SER A 1 103 ? 0.622 -32.527 7.857 1.00 62.28 103 SER A N 1
ATOM 739 C CA . SER A 1 103 ? -0.037 -32.501 6.544 1.00 62.28 103 SER A CA 1
ATOM 740 C C . SER A 1 103 ? -1.046 -31.361 6.377 1.00 62.28 103 SER A C 1
ATOM 742 O O . SER A 1 103 ? -1.571 -31.159 5.284 1.00 62.28 103 SER A O 1
ATOM 744 N N . SER A 1 104 ? -1.301 -30.602 7.442 1.00 71.50 104 SER A N 1
ATOM 745 C CA . SER A 1 104 ? -2.115 -29.391 7.445 1.00 71.50 104 SER A CA 1
ATOM 746 C C . SER A 1 104 ? -1.235 -28.158 7.630 1.00 71.50 104 SER A C 1
ATOM 748 O O . SER A 1 104 ? -0.565 -28.021 8.659 1.00 71.50 104 SER A O 1
ATOM 750 N N . VAL A 1 105 ? -1.308 -27.218 6.686 1.00 70.06 105 VAL A N 1
ATOM 751 C CA . VAL A 1 105 ? -0.852 -25.843 6.920 1.00 70.06 105 VAL A CA 1
ATOM 752 C C . VAL A 1 105 ? -1.625 -25.292 8.133 1.00 70.06 105 VAL A C 1
ATOM 754 O O . VAL A 1 105 ? -2.837 -25.498 8.219 1.00 70.06 105 VAL A O 1
ATOM 757 N N . PRO A 1 106 ? -0.974 -24.633 9.110 1.00 83.38 106 PRO A N 1
ATOM 758 C CA . PRO A 1 106 ? -1.694 -23.999 10.210 1.00 83.38 106 PRO A CA 1
ATOM 759 C C . PRO A 1 106 ? -2.655 -22.940 9.660 1.00 83.38 106 PRO A C 1
ATOM 761 O O . PRO A 1 106 ? -2.210 -22.072 8.914 1.00 83.38 106 PRO A O 1
ATOM 764 N N . ARG A 1 107 ? -3.935 -22.964 10.060 1.00 89.12 107 ARG A N 1
ATOM 765 C CA . ARG A 1 107 ? -4.972 -22.039 9.546 1.00 89.12 107 ARG A CA 1
ATOM 766 C C . ARG A 1 107 ? -4.542 -20.569 9.560 1.00 89.12 107 ARG A C 1
ATOM 768 O O . ARG A 1 107 ? -4.726 -19.873 8.576 1.00 89.12 107 ARG A O 1
ATOM 775 N N . VAL A 1 108 ? -3.831 -20.144 10.608 1.00 92.38 108 VAL A N 1
ATOM 776 C CA . VAL A 1 108 ? -3.259 -18.790 10.736 1.00 92.38 108 VAL A CA 1
ATOM 777 C C . VAL A 1 108 ? -2.353 -18.372 9.563 1.00 92.38 108 VAL A C 1
ATOM 779 O O . VAL A 1 108 ? -2.253 -17.188 9.255 1.00 92.38 108 VAL A O 1
ATOM 782 N N . ALA A 1 109 ? -1.686 -19.315 8.892 1.00 95.25 109 ALA A N 1
ATOM 783 C CA . ALA A 1 109 ? -0.879 -19.038 7.706 1.00 95.25 109 ALA A CA 1
ATOM 784 C C . ALA A 1 109 ? -1.737 -18.905 6.434 1.00 95.25 109 ALA A C 1
ATOM 786 O O . ALA A 1 109 ? -1.372 -18.135 5.549 1.00 95.25 109 ALA A O 1
ATOM 787 N N . GLU A 1 110 ? -2.870 -19.608 6.357 1.00 94.88 110 GLU A N 1
ATOM 788 C CA . GLU A 1 110 ? -3.876 -19.445 5.298 1.00 94.88 110 GLU A CA 1
ATOM 789 C C . GLU A 1 110 ? -4.581 -18.087 5.465 1.00 94.88 110 GLU A C 1
ATOM 791 O O . GLU A 1 110 ? -4.538 -17.264 4.552 1.00 94.88 110 GLU A O 1
ATOM 796 N N . ASP A 1 111 ? -5.068 -17.787 6.676 1.00 94.69 111 ASP A N 1
ATOM 797 C CA . ASP A 1 111 ? -5.676 -16.501 7.052 1.00 94.69 111 ASP A CA 1
ATOM 798 C C . ASP A 1 111 ? -4.737 -15.310 6.762 1.00 94.69 111 ASP A C 1
ATOM 800 O O . ASP A 1 111 ? -5.165 -14.263 6.274 1.00 94.69 111 ASP A O 1
ATOM 804 N N . LEU A 1 112 ? -3.430 -15.464 7.024 1.00 96.81 112 LEU A N 1
ATOM 805 C CA . LEU A 1 112 ? -2.415 -14.454 6.702 1.00 96.81 112 LEU A CA 1
ATOM 806 C C . LEU A 1 112 ? -2.236 -14.268 5.189 1.00 96.81 112 LEU A C 1
ATOM 808 O O . LEU A 1 112 ? -2.063 -13.137 4.732 1.00 96.81 112 LEU A O 1
ATOM 812 N N . VAL A 1 113 ? -2.241 -15.350 4.406 1.00 97.06 113 VAL A N 1
ATOM 813 C CA . VAL A 1 113 ? -2.137 -15.270 2.942 1.00 97.06 113 VAL A CA 1
ATOM 814 C C . VAL A 1 113 ? -3.361 -14.568 2.360 1.00 97.06 113 VAL A C 1
ATOM 816 O O . VAL A 1 113 ? -3.191 -13.682 1.522 1.00 97.06 113 VAL A O 1
ATOM 819 N N . ASP A 1 114 ? -4.562 -14.874 2.847 1.00 97.00 114 ASP A N 1
ATOM 820 C CA . ASP A 1 114 ? -5.796 -14.205 2.427 1.00 97.00 114 ASP A CA 1
ATOM 821 C C . ASP A 1 114 ? -5.804 -12.723 2.821 1.00 97.00 114 ASP A C 1
ATOM 823 O O . ASP A 1 114 ? -6.081 -11.864 1.980 1.00 97.00 114 ASP A O 1
ATOM 827 N N . TYR A 1 115 ? -5.388 -12.391 4.049 1.00 98.25 115 TYR A N 1
ATOM 828 C CA . TYR A 1 115 ? -5.221 -10.999 4.472 1.00 98.25 115 TYR A CA 1
ATOM 829 C C . TYR A 1 115 ? -4.256 -10.238 3.552 1.00 98.25 115 TYR A C 1
ATOM 831 O O . TYR A 1 115 ? -4.575 -9.139 3.097 1.00 98.25 115 TYR A O 1
ATOM 839 N N . LEU A 1 116 ? -3.094 -10.817 3.222 1.00 97.94 116 LEU A N 1
ATOM 840 C CA . LEU A 1 116 ? -2.116 -10.206 2.312 1.00 97.94 116 LEU A CA 1
ATOM 841 C C . LEU A 1 116 ? -2.666 -10.059 0.884 1.00 97.94 116 LEU A C 1
ATOM 843 O O . LEU A 1 116 ? -2.480 -9.008 0.268 1.00 97.94 116 LEU A O 1
ATOM 847 N N . ASN A 1 117 ? -3.383 -11.066 0.377 1.00 97.25 117 ASN A N 1
ATOM 848 C CA . ASN A 1 117 ? -4.028 -11.032 -0.938 1.00 97.25 117 ASN A CA 1
ATOM 849 C C . ASN A 1 117 ? -5.141 -9.974 -1.027 1.00 97.25 117 ASN A C 1
ATOM 851 O O . ASN A 1 117 ? -5.375 -9.449 -2.113 1.00 97.25 117 ASN A O 1
ATOM 855 N N . ASN A 1 118 ? -5.772 -9.615 0.094 1.00 97.31 118 ASN A N 1
ATOM 856 C CA . ASN A 1 118 ? -6.757 -8.532 0.181 1.00 97.31 118 ASN A CA 1
ATOM 857 C C . ASN A 1 118 ? -6.134 -7.156 0.502 1.00 97.31 118 ASN A C 1
ATOM 859 O O . ASN A 1 118 ? -6.825 -6.145 0.420 1.00 97.31 118 ASN A O 1
ATOM 863 N N . SER A 1 119 ? -4.839 -7.082 0.840 1.00 98.00 119 SER A N 1
ATOM 864 C CA . SER A 1 119 ? -4.180 -5.893 1.419 1.00 98.00 119 SER A CA 1
ATOM 865 C C . SER A 1 119 ? -3.119 -5.258 0.506 1.00 98.00 119 SER A C 1
ATOM 867 O O . SER A 1 119 ? -2.002 -4.968 0.931 1.00 98.00 119 SER A O 1
ATOM 869 N N . TRP A 1 120 ? -3.451 -5.009 -0.766 1.00 97.62 120 TRP A N 1
ATOM 870 C CA . TRP A 1 120 ? -2.480 -4.578 -1.795 1.00 97.62 120 TRP A CA 1
ATOM 871 C C . TRP A 1 120 ? -1.815 -3.212 -1.535 1.00 97.62 120 TRP A C 1
ATOM 873 O O . TRP A 1 120 ? -0.749 -2.927 -2.080 1.00 97.62 120 TRP A O 1
ATOM 883 N N . THR A 1 121 ? -2.441 -2.347 -0.733 1.00 98.56 121 THR A N 1
ATOM 884 C CA . THR A 1 121 ? -1.915 -1.031 -0.328 1.00 98.56 121 THR A CA 1
ATOM 885 C C . THR A 1 121 ? -2.314 -0.737 1.128 1.00 98.56 121 THR A C 1
ATOM 887 O O . THR A 1 121 ? -3.224 -1.399 1.634 1.00 98.56 121 THR A O 1
ATOM 890 N N . PRO A 1 122 ? -1.744 0.288 1.802 1.00 98.56 122 PRO A N 1
ATOM 891 C CA . PRO A 1 122 ? -2.125 0.642 3.179 1.00 98.56 122 PRO A CA 1
ATOM 892 C C . PRO A 1 122 ? -3.624 0.921 3.351 1.00 98.56 122 PRO A C 1
ATOM 894 O O . PRO A 1 122 ? -4.191 0.690 4.420 1.00 98.56 122 PRO A O 1
ATOM 897 N N . PHE A 1 123 ? -4.274 1.396 2.282 1.00 98.56 123 PHE A N 1
ATOM 898 C CA . PHE A 1 123 ? -5.713 1.635 2.250 1.00 98.56 123 PHE A CA 1
ATOM 899 C C . PHE A 1 123 ? -6.523 0.334 2.237 1.00 98.56 123 PHE A C 1
ATOM 901 O O . PHE A 1 123 ? -7.519 0.224 2.947 1.00 98.56 123 PHE A O 1
ATOM 908 N N . HIS A 1 124 ? -6.069 -0.666 1.478 1.00 98.69 124 HIS A N 1
ATOM 909 C CA . HIS A 1 124 ? -6.693 -1.988 1.442 1.00 98.69 124 HIS A CA 1
ATOM 910 C C . HIS A 1 124 ? -6.445 -2.751 2.752 1.00 98.69 124 HIS A C 1
ATOM 912 O O . HIS A 1 124 ? -7.390 -3.284 3.316 1.00 98.69 124 HIS A O 1
ATOM 918 N N . ALA A 1 125 ? -5.228 -2.690 3.309 1.00 98.69 125 ALA A N 1
ATOM 919 C CA . ALA A 1 125 ? -4.907 -3.253 4.627 1.00 98.69 125 ALA A CA 1
ATOM 920 C C . ALA A 1 125 ? -5.796 -2.678 5.745 1.00 98.69 125 ALA A C 1
ATOM 922 O O . ALA A 1 125 ? -6.332 -3.406 6.579 1.00 98.69 125 ALA A O 1
ATOM 923 N N . THR A 1 126 ? -6.006 -1.358 5.731 1.00 98.62 126 THR A N 1
ATOM 924 C CA . THR A 1 126 ? -6.908 -0.672 6.669 1.00 98.62 126 THR A CA 1
ATOM 925 C C . THR A 1 126 ? -8.368 -1.083 6.469 1.00 98.62 126 THR A C 1
ATOM 927 O O . THR A 1 126 ? -9.075 -1.308 7.450 1.00 98.62 126 THR A O 1
ATOM 930 N N . ALA A 1 127 ? -8.827 -1.204 5.219 1.00 98.44 127 ALA A N 1
ATOM 931 C CA . ALA A 1 127 ? -10.188 -1.635 4.909 1.00 98.44 127 ALA A CA 1
ATOM 932 C C . ALA A 1 127 ? -10.444 -3.100 5.307 1.00 98.44 127 ALA A C 1
ATOM 934 O O . ALA A 1 127 ? -11.484 -3.396 5.891 1.00 98.44 127 ALA A O 1
ATOM 935 N N . GLU A 1 128 ? -9.488 -3.997 5.063 1.00 98.56 128 GLU A N 1
ATOM 936 C CA . GLU A 1 128 ? -9.591 -5.412 5.428 1.00 98.56 128 GLU A CA 1
ATOM 937 C C . GLU A 1 128 ? -9.521 -5.601 6.950 1.00 98.56 128 GLU A C 1
ATOM 939 O O . GLU A 1 128 ? -10.362 -6.292 7.524 1.00 98.56 128 GLU A O 1
ATOM 944 N N . SER A 1 129 ? -8.620 -4.883 7.633 1.00 98.56 129 SER A N 1
ATOM 945 C CA . SER A 1 129 ? -8.599 -4.818 9.102 1.00 98.56 129 SER A CA 1
ATOM 946 C C . SER A 1 129 ? -9.945 -4.345 9.666 1.00 98.56 129 SER A C 1
ATOM 948 O O . SER A 1 129 ? -10.492 -4.968 10.574 1.00 98.56 129 SER A O 1
ATOM 950 N N . ALA A 1 130 ? -10.524 -3.276 9.105 1.00 98.56 130 ALA A N 1
ATOM 951 C CA . ALA A 1 130 ? -11.837 -2.769 9.502 1.00 98.56 130 ALA A CA 1
ATOM 952 C C . ALA A 1 130 ? -12.965 -3.787 9.256 1.00 98.56 130 ALA A C 1
ATOM 954 O O . ALA A 1 130 ? -13.852 -3.923 10.098 1.00 98.56 130 ALA A O 1
ATOM 955 N N . ARG A 1 131 ? -12.925 -4.530 8.140 1.00 98.44 131 ARG A N 1
ATOM 956 C CA . ARG A 1 131 ? -13.874 -5.611 7.830 1.00 98.44 131 ARG A CA 1
ATOM 957 C C . ARG A 1 131 ? -13.789 -6.742 8.859 1.00 98.44 131 ARG A C 1
ATOM 959 O O . ARG A 1 131 ? -14.823 -7.199 9.343 1.00 98.44 131 ARG A O 1
ATOM 966 N N . MET A 1 132 ? -12.578 -7.176 9.209 1.00 98.31 132 MET A N 1
ATOM 967 C CA . MET A 1 132 ? -12.346 -8.220 10.215 1.00 98.31 132 MET A CA 1
ATOM 968 C C . MET A 1 132 ? -12.789 -7.775 11.616 1.00 98.31 132 MET A C 1
ATOM 970 O O . MET A 1 132 ? -13.452 -8.535 12.317 1.00 98.31 132 MET A O 1
ATOM 974 N N . LEU A 1 133 ? -12.492 -6.532 12.005 1.00 98.62 133 LEU A N 1
ATOM 975 C CA . LEU A 1 133 ? -12.916 -5.950 13.283 1.00 98.62 133 LEU A CA 1
ATOM 976 C C . LEU A 1 133 ? -14.442 -5.851 13.392 1.00 98.62 133 LEU A C 1
ATOM 978 O O . LEU A 1 133 ? -15.009 -6.271 14.401 1.00 98.62 133 LEU A O 1
ATOM 982 N N . ALA A 1 134 ? -15.118 -5.369 12.346 1.00 98.38 134 ALA A N 1
ATOM 983 C CA . ALA A 1 134 ? -16.578 -5.326 12.298 1.00 98.38 134 ALA A CA 1
ATOM 984 C C . ALA A 1 134 ? -17.195 -6.734 12.402 1.00 98.38 134 ALA A C 1
ATOM 986 O O . ALA A 1 134 ? -18.131 -6.938 13.174 1.00 98.38 134 ALA A O 1
ATOM 987 N N . ALA A 1 135 ? -16.628 -7.729 11.707 1.00 98.06 135 ALA A N 1
ATOM 988 C CA . ALA A 1 135 ? -17.051 -9.129 11.818 1.00 98.06 135 ALA A CA 1
ATOM 989 C C . ALA A 1 135 ? -16.813 -9.730 13.222 1.00 98.06 135 ALA A C 1
ATOM 991 O O . ALA A 1 135 ? -17.558 -10.609 13.645 1.00 98.06 135 ALA A O 1
ATOM 992 N N . ALA A 1 136 ? -15.821 -9.229 13.967 1.00 97.94 136 ALA A N 1
ATOM 993 C CA . ALA A 1 136 ? -15.554 -9.580 15.365 1.00 97.94 136 ALA A CA 1
ATOM 994 C C . ALA A 1 136 ? -16.383 -8.766 16.391 1.00 97.94 136 ALA A C 1
ATOM 996 O O . ALA A 1 136 ? -16.128 -8.845 17.598 1.00 97.94 136 ALA A O 1
ATOM 997 N N . GLY A 1 137 ? -17.362 -7.977 15.929 1.00 98.19 137 GLY A N 1
ATOM 998 C CA . GLY A 1 137 ? -18.271 -7.197 16.774 1.00 98.19 137 GLY A CA 1
ATOM 999 C C . GLY A 1 137 ? -17.713 -5.862 17.278 1.00 98.19 137 GLY A C 1
ATOM 1000 O O . GLY A 1 137 ? -18.247 -5.316 18.240 1.00 98.19 137 GLY A O 1
ATOM 1001 N N . TYR A 1 138 ? -16.648 -5.324 16.674 1.00 98.62 138 TYR A N 1
ATOM 1002 C CA . TYR A 1 138 ? -16.157 -3.984 17.010 1.00 98.62 138 TYR A CA 1
ATOM 1003 C C . TYR A 1 138 ? -17.014 -2.902 16.336 1.00 98.62 138 TYR A C 1
ATOM 1005 O O . TYR A 1 138 ? -17.244 -2.928 15.126 1.00 98.62 138 TYR A O 1
ATOM 1013 N N . LYS A 1 139 ? -17.426 -1.893 17.107 1.00 98.44 139 LYS A N 1
ATOM 1014 C CA . LYS A 1 139 ? -18.163 -0.721 16.623 1.00 98.44 139 LYS A CA 1
ATOM 1015 C C . LYS A 1 139 ? -17.207 0.297 15.994 1.00 98.44 139 LYS A C 1
ATOM 1017 O O . LYS A 1 139 ? -16.221 0.700 16.611 1.00 98.44 139 LYS A O 1
ATOM 1022 N N . ARG A 1 140 ? -17.516 0.762 14.781 1.00 98.25 140 ARG A N 1
ATOM 1023 C CA . ARG A 1 140 ? -16.774 1.864 14.151 1.00 98.25 140 ARG A CA 1
ATOM 1024 C C . ARG A 1 140 ? -17.094 3.189 14.848 1.00 98.25 140 ARG A C 1
ATOM 1026 O O . ARG A 1 140 ? -18.263 3.507 15.049 1.00 98.25 140 ARG A O 1
ATOM 1033 N N . LEU A 1 141 ? -16.063 3.968 15.152 1.00 98.50 141 LEU A N 1
ATOM 1034 C CA . LEU A 1 141 ? -16.145 5.344 15.635 1.00 98.50 141 LEU A CA 1
ATOM 1035 C C . LEU A 1 141 ? -15.717 6.330 14.537 1.00 98.50 141 LEU A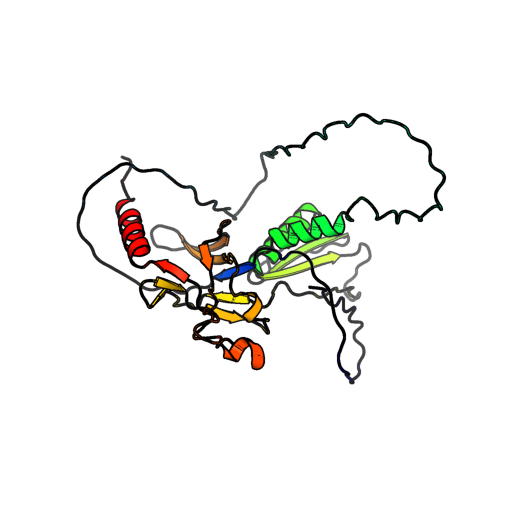 C 1
ATOM 1037 O O . LEU A 1 141 ? -14.880 6.019 13.682 1.00 98.50 141 LEU A O 1
ATOM 1041 N N . SER A 1 142 ? -16.288 7.531 14.582 1.00 97.12 142 SER A N 1
ATOM 1042 C CA . SER A 1 142 ? -15.901 8.686 13.769 1.00 97.12 142 SER A CA 1
ATOM 1043 C C . SER A 1 142 ? -15.072 9.632 14.629 1.00 97.12 142 SER A C 1
ATOM 1045 O O . SER A 1 142 ? -15.502 10.028 15.705 1.00 97.12 142 SER A O 1
ATOM 1047 N N . GLU A 1 143 ? -13.895 10.040 14.156 1.00 96.94 143 GLU A N 1
ATOM 1048 C CA . GLU A 1 143 ? -13.029 11.004 14.860 1.00 96.94 143 GLU A CA 1
ATOM 1049 C C . GLU A 1 143 ? -13.585 12.444 14.880 1.00 96.94 143 GLU A C 1
ATOM 1051 O O . GLU A 1 143 ? -12.906 13.351 15.353 1.00 96.94 143 GLU A O 1
ATOM 1056 N N . ARG A 1 144 ? -14.780 12.668 14.317 1.00 96.69 144 ARG A N 1
ATOM 1057 C CA . ARG A 1 144 ? -15.491 13.957 14.310 1.00 96.69 144 ARG A CA 1
ATOM 1058 C C . ARG A 1 144 ? -16.609 14.028 15.352 1.00 96.69 144 ARG A C 1
ATOM 1060 O O . ARG A 1 144 ? -17.181 15.096 15.539 1.00 96.69 144 ARG A O 1
ATOM 1067 N N . ASP A 1 145 ? -16.922 12.903 15.985 1.00 97.19 145 ASP A N 1
ATOM 1068 C CA . ASP A 1 145 ? -18.081 12.737 16.854 1.00 97.19 145 ASP A CA 1
ATOM 1069 C C . ASP A 1 145 ? -17.597 12.618 18.307 1.00 97.19 145 ASP A C 1
ATOM 1071 O O . ASP A 1 145 ? -16.501 12.113 18.561 1.00 97.19 145 ASP A O 1
ATOM 1075 N N . GLU A 1 146 ? -18.417 13.022 19.277 1.00 97.44 146 GLU A N 1
ATOM 1076 C CA . GLU A 1 146 ? -18.138 12.751 20.691 1.00 97.44 146 GLU A CA 1
ATOM 1077 C C . GLU A 1 146 ? -18.285 11.247 20.990 1.00 97.44 146 GLU A C 1
ATOM 1079 O O . GLU A 1 146 ? -19.252 10.599 20.577 1.00 97.44 146 GLU A O 1
ATOM 1084 N N . TRP A 1 147 ? -17.321 10.663 21.708 1.00 97.62 147 TRP A N 1
ATOM 1085 C CA . TRP A 1 147 ? -17.290 9.222 21.969 1.00 97.62 147 TRP A CA 1
ATOM 1086 C C . TRP A 1 147 ? -17.869 8.872 23.337 1.00 97.62 147 TRP A C 1
ATOM 1088 O O . TRP A 1 147 ? -17.287 9.179 24.373 1.00 97.62 147 TRP A O 1
ATOM 1098 N N . LYS A 1 148 ? -18.969 8.115 23.330 1.00 95.31 148 LYS A N 1
ATOM 1099 C CA . LYS A 1 148 ? -19.485 7.418 24.514 1.00 95.31 148 LYS A CA 1
ATOM 1100 C C . LYS A 1 148 ? -18.921 5.997 24.517 1.00 95.31 148 LYS A C 1
ATOM 1102 O O . LYS A 1 148 ? -19.297 5.180 23.674 1.00 95.31 148 LYS A O 1
ATOM 1107 N N . LEU A 1 149 ? -17.957 5.755 25.405 1.00 96.38 149 LEU A N 1
ATOM 1108 C CA . LEU A 1 149 ? -17.244 4.485 25.555 1.00 96.38 149 LEU A CA 1
ATOM 1109 C C . LEU A 1 149 ? -17.705 3.781 26.833 1.00 96.38 149 LEU A C 1
ATOM 1111 O O . LEU A 1 149 ? -17.784 4.405 27.888 1.00 96.38 149 LEU A O 1
ATOM 1115 N N . GLU A 1 150 ? -17.971 2.484 26.735 1.00 96.25 150 GLU A N 1
ATOM 1116 C CA . GLU A 1 150 ? -18.507 1.660 27.822 1.00 96.25 150 GLU A CA 1
ATOM 1117 C C . GLU A 1 150 ? -17.514 0.538 28.182 1.00 96.25 150 GLU A C 1
ATOM 1119 O O . GLU A 1 150 ? -16.853 0.004 27.281 1.00 96.25 150 GLU A O 1
ATOM 1124 N N . PRO A 1 151 ? -17.391 0.144 29.467 1.00 97.19 151 PRO A N 1
ATOM 1125 C CA . PRO A 1 151 ? -16.687 -1.076 29.863 1.00 97.19 151 PRO A CA 1
ATOM 1126 C C . PRO A 1 151 ? -17.228 -2.310 29.125 1.00 97.19 151 PRO A C 1
ATOM 1128 O O . PRO A 1 151 ? -18.428 -2.423 28.889 1.00 97.19 151 PRO A O 1
ATOM 1131 N N . GLY A 1 152 ? -16.338 -3.213 28.710 1.00 97.12 152 GLY A N 1
ATOM 1132 C CA . GLY A 1 152 ? -16.655 -4.350 27.833 1.00 97.12 152 GLY A CA 1
ATOM 1133 C C . GLY A 1 152 ? -16.810 -3.986 26.346 1.00 97.12 152 GLY A C 1
ATOM 1134 O O . GLY A 1 152 ? -16.802 -4.866 25.479 1.00 97.12 152 GLY A O 1
ATOM 1135 N N . GLY A 1 153 ? -16.913 -2.694 26.016 1.00 98.00 153 GLY A N 1
ATOM 1136 C CA . GLY A 1 153 ? -17.112 -2.204 24.656 1.00 98.00 153 GLY A CA 1
ATOM 1137 C C . GLY A 1 153 ? -15.897 -2.404 23.742 1.00 98.00 153 GLY A C 1
ATOM 1138 O O . GLY A 1 153 ? -14.741 -2.241 24.140 1.00 98.00 153 GLY A O 1
ATOM 1139 N N . LYS A 1 154 ? -16.161 -2.729 22.472 1.00 98.56 154 LYS A N 1
ATOM 1140 C CA . LYS A 1 154 ? -15.150 -2.953 21.426 1.00 98.56 154 LYS A CA 1
ATOM 1141 C C . LYS A 1 154 ? -15.294 -1.910 20.329 1.00 98.56 154 LYS A C 1
ATOM 1143 O O . LYS A 1 154 ? -16.364 -1.793 19.733 1.00 98.56 154 LYS A O 1
ATOM 1148 N N . TYR A 1 155 ? -14.221 -1.185 20.027 1.00 98.75 155 TYR A N 1
ATOM 1149 C CA . TYR A 1 155 ? -14.273 -0.011 19.158 1.00 98.75 155 TYR A CA 1
ATOM 1150 C C . TYR A 1 155 ? -13.080 0.079 18.208 1.00 98.75 155 TYR A C 1
ATOM 1152 O O . TYR A 1 155 ? -11.978 -0.368 18.526 1.00 98.75 155 TYR A O 1
ATOM 1160 N N . TYR A 1 156 ? -13.279 0.697 17.044 1.00 98.75 156 TYR A N 1
ATOM 1161 C CA . TYR A 1 156 ? -12.180 1.060 16.151 1.00 98.75 156 TYR A CA 1
ATOM 1162 C C . TYR A 1 156 ? -12.459 2.348 15.376 1.00 98.75 156 TYR A C 1
ATOM 1164 O O . TYR A 1 156 ? -13.605 2.658 15.061 1.00 98.75 156 TYR A O 1
ATOM 1172 N N . PHE A 1 157 ? -11.407 3.072 15.005 1.00 98.62 157 PHE A N 1
ATOM 1173 C CA . PHE A 1 157 ? -11.485 4.215 14.094 1.00 98.62 157 PHE A CA 1
ATOM 1174 C C . PHE A 1 157 ? -10.354 4.175 13.063 1.00 98.62 157 PHE A C 1
ATOM 1176 O O . PHE A 1 157 ? -9.370 3.448 13.206 1.00 98.62 157 PHE A O 1
ATOM 1183 N N . THR A 1 158 ? -10.508 4.955 11.992 1.00 98.25 158 THR A N 1
ATOM 1184 C CA . THR A 1 158 ? -9.565 5.000 10.866 1.00 98.25 158 THR A CA 1
ATOM 1185 C C . THR A 1 158 ? -9.199 6.436 10.521 1.00 98.25 158 THR A C 1
ATOM 1187 O O . THR A 1 158 ? -10.102 7.224 10.236 1.00 98.25 158 THR A O 1
ATOM 1190 N N . ARG A 1 159 ? -7.904 6.746 10.417 1.00 97.69 159 ARG A N 1
ATOM 1191 C CA . ARG A 1 159 ? -7.402 8.060 9.983 1.00 97.69 159 ARG A CA 1
ATOM 1192 C C . ARG A 1 159 ? -6.775 7.961 8.591 1.00 97.69 159 ARG A C 1
ATOM 1194 O O . ARG A 1 159 ? -6.080 6.995 8.276 1.00 97.69 159 ARG A O 1
ATOM 1201 N N . ASN A 1 160 ? -7.090 8.924 7.716 1.00 96.62 160 ASN A N 1
ATOM 1202 C CA . ASN A 1 160 ? -6.713 8.939 6.287 1.00 96.62 160 ASN A CA 1
ATOM 1203 C C . ASN A 1 160 ? -7.078 7.651 5.498 1.00 96.62 160 ASN A C 1
ATOM 1205 O O . ASN A 1 160 ? -6.578 7.440 4.399 1.00 96.62 160 ASN A O 1
ATOM 1209 N N . MET A 1 161 ? -7.933 6.766 6.027 1.00 96.12 161 MET A N 1
ATOM 1210 C CA . MET A 1 161 ? -8.151 5.404 5.501 1.00 96.12 161 MET A CA 1
ATOM 1211 C C . MET A 1 161 ? -6.872 4.545 5.392 1.00 96.12 161 MET A C 1
ATOM 1213 O O . MET A 1 161 ? -6.930 3.494 4.772 1.00 96.12 161 MET A O 1
ATOM 1217 N N . SER A 1 162 ? -5.728 4.976 5.935 1.00 97.81 162 SER A N 1
ATOM 1218 C CA . SER A 1 162 ? -4.431 4.279 5.836 1.00 97.81 162 SER A CA 1
ATOM 1219 C C . SER A 1 162 ? -3.894 3.800 7.182 1.00 97.81 162 SER A C 1
ATOM 1221 O O . SER A 1 162 ? -2.929 3.042 7.219 1.00 97.81 162 SER A O 1
ATOM 1223 N N . SER A 1 163 ? -4.488 4.276 8.273 1.00 98.50 163 SER A N 1
ATOM 1224 C CA . SER A 1 163 ? -4.148 3.916 9.643 1.00 98.50 163 SER A CA 1
ATOM 1225 C C . SER A 1 163 ? -5.430 3.532 10.370 1.00 98.50 163 SER A C 1
ATOM 1227 O O . SER A 1 163 ? -6.467 4.179 10.187 1.00 98.50 163 SER A O 1
ATOM 1229 N N . ILE A 1 164 ? -5.350 2.503 11.208 1.00 98.56 164 ILE A N 1
ATOM 1230 C CA . ILE A 1 164 ? -6.458 1.991 12.010 1.00 98.56 164 ILE A CA 1
ATOM 1231 C C . ILE A 1 164 ? -6.008 1.833 13.457 1.00 98.56 164 ILE A C 1
ATOM 1233 O O . ILE A 1 164 ? -4.892 1.391 13.719 1.00 98.56 164 ILE A O 1
ATOM 1237 N N . VAL A 1 165 ? -6.884 2.202 14.385 1.00 98.62 165 VAL A N 1
ATOM 1238 C CA . VAL A 1 165 ? -6.713 1.953 15.817 1.00 98.62 165 VAL A CA 1
ATOM 1239 C C . VAL A 1 165 ? -7.943 1.191 16.277 1.00 98.62 165 VAL A C 1
ATOM 1241 O O . VAL A 1 165 ? -9.066 1.632 16.037 1.00 98.62 165 VAL A O 1
ATOM 1244 N N . ALA A 1 166 ? -7.726 0.047 16.917 1.00 98.62 166 ALA A N 1
ATOM 1245 C CA . ALA A 1 166 ? -8.771 -0.785 17.492 1.00 98.62 166 ALA A CA 1
ATOM 1246 C C . ALA A 1 166 ? -8.456 -1.049 18.963 1.00 98.62 166 ALA A C 1
ATOM 1248 O O . ALA A 1 166 ? -7.305 -1.296 19.319 1.00 98.62 166 ALA A O 1
ATOM 1249 N N . PHE A 1 167 ? -9.477 -0.992 19.810 1.00 98.56 167 PHE A N 1
ATOM 1250 C CA . PHE A 1 167 ? -9.345 -1.183 21.247 1.00 98.56 167 PHE A CA 1
ATOM 1251 C C . PHE A 1 167 ? -10.584 -1.874 21.821 1.00 98.56 167 PHE A C 1
ATOM 1253 O O . PHE A 1 167 ? -11.699 -1.719 21.324 1.00 98.56 167 PHE A O 1
ATOM 1260 N N . ALA A 1 168 ? -10.371 -2.660 22.871 1.00 98.38 168 ALA A N 1
ATOM 1261 C CA . ALA A 1 168 ? -11.428 -3.229 23.692 1.00 98.38 168 ALA A CA 1
ATOM 1262 C C . ALA A 1 168 ? -11.268 -2.666 25.105 1.00 98.38 168 ALA A C 1
ATOM 1264 O O . ALA A 1 168 ? -10.185 -2.748 25.687 1.00 98.38 168 ALA A O 1
ATOM 1265 N N . VAL A 1 169 ? -12.326 -2.059 25.631 1.00 98.25 169 VAL A N 1
ATOM 1266 C CA . VAL A 1 169 ? -12.365 -1.535 26.994 1.00 98.25 169 VAL A CA 1
ATOM 1267 C C . VAL A 1 169 ? -12.635 -2.717 27.919 1.00 98.25 169 VAL A C 1
ATOM 1269 O O . VAL A 1 169 ? -13.637 -3.404 27.758 1.00 98.25 169 VAL A O 1
ATOM 1272 N N . GLY A 1 170 ? -11.742 -2.998 28.868 1.00 97.81 170 GLY A N 1
ATOM 1273 C CA . GLY A 1 170 ? -11.957 -4.097 29.816 1.00 97.81 170 GLY A CA 1
ATOM 1274 C C . GLY A 1 170 ? -13.137 -3.820 30.752 1.00 97.81 170 GLY A C 1
ATOM 1275 O O . GLY A 1 170 ? -13.365 -2.673 31.126 1.00 97.81 170 GLY A O 1
ATOM 1276 N N . ASP A 1 171 ? -13.846 -4.861 31.191 1.00 97.62 171 ASP A N 1
ATOM 1277 C CA . ASP A 1 171 ? -15.057 -4.738 32.031 1.00 97.62 171 ASP A CA 1
ATOM 1278 C C . ASP A 1 171 ? -14.809 -4.015 33.369 1.00 97.62 171 ASP A C 1
ATOM 1280 O O . ASP A 1 171 ? -15.716 -3.438 33.961 1.00 97.62 171 ASP A O 1
ATOM 1284 N N . LYS A 1 172 ? -13.558 -4.038 33.848 1.00 97.44 172 LYS A N 1
ATOM 1285 C CA . LYS A 1 172 ? -13.090 -3.372 35.078 1.00 97.44 172 LYS A CA 1
ATOM 1286 C C . LYS A 1 172 ? -12.262 -2.108 34.801 1.00 97.44 172 LYS A C 1
ATOM 1288 O O . LYS A 1 172 ? -11.532 -1.648 35.678 1.00 97.44 172 LYS A O 1
ATOM 1293 N N . TYR A 1 173 ? -12.291 -1.582 33.576 1.00 97.50 173 TYR A N 1
ATOM 1294 C CA . TYR A 1 173 ? -11.575 -0.356 33.235 1.00 97.50 173 TYR A CA 1
ATOM 1295 C C . TYR A 1 173 ? -12.203 0.852 33.939 1.00 97.50 173 TYR A C 1
ATOM 1297 O O . TYR A 1 173 ? -13.419 1.030 33.925 1.00 97.50 173 TYR A O 1
ATOM 1305 N N . GLN A 1 174 ? -11.355 1.698 34.515 1.00 96.81 174 GLN A N 1
ATOM 1306 C CA . GLN A 1 174 ? -11.712 3.007 35.051 1.00 96.81 174 GLN A CA 1
ATOM 1307 C C . GLN A 1 174 ? -10.724 4.044 34.492 1.00 96.81 174 GLN A C 1
ATOM 1309 O O . GLN A 1 174 ? -9.569 3.686 34.229 1.00 96.81 174 GLN A O 1
ATOM 1314 N N . PRO A 1 175 ? -11.131 5.313 34.296 1.00 95.81 175 PRO A N 1
ATOM 1315 C CA . PRO A 1 175 ? -10.212 6.377 33.899 1.00 95.81 175 PRO A CA 1
ATOM 1316 C C . PRO A 1 175 ? -9.001 6.449 34.840 1.00 95.81 175 PRO A C 1
ATOM 1318 O O . PRO A 1 175 ? -9.158 6.482 36.057 1.00 95.81 175 PRO A O 1
ATOM 1321 N N . GLY A 1 176 ? -7.794 6.444 34.270 1.00 96.50 176 GLY A N 1
ATOM 1322 C CA . GLY A 1 176 ? -6.529 6.339 35.012 1.00 96.50 176 GLY A CA 1
ATOM 1323 C C . GLY A 1 176 ? -5.877 4.950 34.962 1.00 96.50 176 GLY A C 1
ATOM 1324 O O . GLY A 1 176 ? -4.668 4.847 35.160 1.00 96.50 176 GLY A O 1
ATOM 1325 N N . ASN A 1 177 ? -6.619 3.893 34.610 1.00 97.56 177 ASN A N 1
ATOM 1326 C CA . ASN A 1 177 ? -6.027 2.578 34.346 1.00 97.56 177 ASN A CA 1
ATOM 1327 C C . ASN A 1 177 ? -5.148 2.597 33.079 1.00 97.56 177 ASN A C 1
ATOM 1329 O O . ASN A 1 177 ? -5.415 3.322 32.118 1.00 97.56 177 ASN A O 1
ATOM 1333 N N . GLY A 1 178 ? -4.112 1.752 33.071 1.00 97.44 178 GLY A N 1
ATOM 1334 C CA . GLY A 1 178 ? -3.177 1.614 31.951 1.00 97.44 178 GLY A CA 1
ATOM 1335 C C . GLY A 1 178 ? -3.738 0.882 30.724 1.00 97.44 178 GLY A C 1
ATOM 1336 O O . GLY A 1 178 ? -4.842 0.338 30.738 1.00 97.44 178 GLY A O 1
ATOM 1337 N N . PHE A 1 179 ? -2.926 0.832 29.664 1.00 97.69 179 PHE A N 1
ATOM 1338 C CA . PHE A 1 179 ? -3.266 0.231 28.371 1.00 97.69 179 PHE A CA 1
ATOM 1339 C C . PHE A 1 179 ? -2.277 -0.876 27.988 1.00 97.69 179 PHE A C 1
ATOM 1341 O O . PHE A 1 179 ? -1.069 -0.723 28.161 1.00 97.69 179 PHE A O 1
ATOM 1348 N N . ASN A 1 180 ? -2.783 -1.954 27.383 1.00 97.62 180 ASN A N 1
ATOM 1349 C CA . ASN A 1 180 ? -1.968 -2.964 26.707 1.00 97.62 180 ASN A CA 1
ATOM 1350 C C . ASN A 1 180 ? -1.992 -2.668 25.203 1.00 97.62 180 ASN A C 1
ATOM 1352 O O . ASN A 1 180 ? -3.039 -2.801 24.571 1.00 97.62 180 ASN A O 1
ATOM 1356 N N . ILE A 1 181 ? -0.864 -2.230 24.639 1.00 97.94 181 ILE A N 1
ATOM 1357 C CA . ILE A 1 181 ? -0.784 -1.722 23.261 1.00 97.94 181 ILE A CA 1
ATOM 1358 C C . ILE A 1 181 ? 0.125 -2.622 22.422 1.00 97.94 181 ILE A C 1
ATOM 1360 O O . ILE A 1 181 ? 1.248 -2.926 22.820 1.00 97.94 181 ILE A O 1
ATOM 1364 N N . ILE A 1 182 ? -0.351 -3.003 21.234 1.00 98.44 182 ILE A N 1
ATOM 1365 C CA . ILE A 1 182 ? 0.446 -3.657 20.190 1.00 98.44 182 ILE A CA 1
ATOM 1366 C C . ILE A 1 182 ? 0.548 -2.683 19.015 1.00 98.44 182 ILE A C 1
ATOM 1368 O O . ILE A 1 182 ? -0.469 -2.265 18.463 1.00 98.44 182 ILE A O 1
ATOM 1372 N N . GLY A 1 183 ? 1.774 -2.310 18.650 1.00 97.81 183 GLY A N 1
ATOM 1373 C CA . GLY A 1 183 ? 2.061 -1.442 17.509 1.00 97.81 183 GLY A CA 1
ATOM 1374 C C . GLY A 1 183 ? 2.461 -2.240 16.268 1.00 97.81 183 GLY A C 1
ATOM 1375 O O . GLY A 1 183 ? 3.266 -3.165 16.350 1.00 97.81 183 GLY A O 1
ATOM 1376 N N . ALA A 1 184 ? 1.926 -1.852 15.114 1.00 98.19 184 ALA A N 1
ATOM 1377 C CA . ALA A 1 184 ? 2.322 -2.329 13.791 1.00 98.19 184 ALA A CA 1
ATOM 1378 C C . ALA A 1 184 ? 2.114 -1.203 12.762 1.00 98.19 184 ALA A C 1
ATOM 1380 O O . ALA A 1 184 ? 1.557 -0.154 13.092 1.00 98.19 184 ALA A O 1
ATOM 1381 N N . HIS A 1 185 ? 2.541 -1.413 11.517 1.00 98.44 185 HIS A N 1
ATOM 1382 C CA . HIS A 1 185 ? 2.348 -0.462 10.421 1.00 98.44 185 HIS A CA 1
ATOM 1383 C C . HIS A 1 185 ? 1.698 -1.150 9.207 1.00 98.44 185 HIS A C 1
ATOM 1385 O O . HIS A 1 185 ? 1.835 -2.356 9.012 1.00 98.44 185 HIS A O 1
ATOM 1391 N N . THR A 1 186 ? 0.927 -0.389 8.427 1.00 98.38 186 THR A N 1
ATOM 1392 C CA . THR A 1 186 ? 0.077 -0.880 7.320 1.00 98.38 186 THR A CA 1
ATOM 1393 C C . THR A 1 186 ? 0.751 -0.799 5.950 1.00 98.38 186 THR A C 1
ATOM 1395 O O . THR A 1 186 ? 0.172 -1.214 4.945 1.00 98.38 186 THR A O 1
ATOM 1398 N N . ASP A 1 187 ? 1.947 -0.221 5.880 1.00 98.19 187 ASP A N 1
ATOM 1399 C CA . ASP A 1 187 ? 2.665 0.067 4.649 1.00 98.19 187 ASP A CA 1
ATOM 1400 C C . ASP A 1 187 ? 3.844 -0.876 4.395 1.00 98.19 187 ASP A C 1
ATOM 1402 O O . ASP A 1 187 ? 4.272 -1.667 5.233 1.00 98.19 187 ASP A O 1
ATOM 1406 N N . SER A 1 188 ? 4.354 -0.831 3.169 1.00 98.25 188 SER A N 1
ATOM 1407 C CA . SER A 1 188 ? 5.510 -1.610 2.742 1.00 98.25 188 SER A CA 1
ATOM 1408 C C . SER A 1 188 ? 6.225 -0.893 1.596 1.00 98.25 188 SER A C 1
ATOM 1410 O O . SER A 1 188 ? 5.565 -0.195 0.813 1.00 98.25 188 SER A O 1
ATOM 1412 N N . PRO A 1 189 ? 7.554 -1.063 1.448 1.00 98.44 189 PRO A N 1
ATOM 1413 C CA . PRO A 1 189 ? 8.291 -0.422 0.370 1.00 98.44 189 PRO A CA 1
ATOM 1414 C C . PRO A 1 189 ? 7.792 -0.836 -1.019 1.00 98.44 189 PRO A C 1
ATOM 1416 O O . PRO A 1 189 ? 7.733 -2.026 -1.339 1.00 98.44 189 PRO A O 1
ATOM 1419 N N . CYS A 1 190 ? 7.445 0.146 -1.849 1.00 98.00 190 CYS A N 1
ATOM 1420 C CA . CYS A 1 190 ? 6.834 -0.048 -3.166 1.00 98.00 190 CYS A CA 1
ATOM 1421 C C . CYS A 1 190 ? 7.125 1.132 -4.108 1.00 98.00 190 CYS A C 1
ATOM 1423 O O . CYS A 1 190 ? 7.400 2.236 -3.634 1.00 98.00 190 CYS A O 1
ATOM 1425 N N . PRO A 1 191 ? 7.044 0.954 -5.437 1.00 97.56 191 PRO A N 1
ATOM 1426 C CA . PRO A 1 191 ? 6.873 2.069 -6.348 1.00 97.56 191 PRO A CA 1
ATOM 1427 C C . PRO A 1 191 ? 5.438 2.605 -6.227 1.00 97.56 191 PRO A C 1
ATOM 1429 O O . PRO A 1 191 ? 4.462 1.848 -6.174 1.00 97.56 191 PRO A O 1
ATOM 1432 N N . LYS A 1 192 ? 5.307 3.927 -6.190 1.00 97.69 192 LYS A N 1
ATOM 1433 C CA . LYS A 1 192 ? 4.033 4.653 -6.253 1.00 97.69 192 LYS A CA 1
ATOM 1434 C C . LYS A 1 192 ? 3.981 5.443 -7.555 1.00 97.69 192 LYS A C 1
ATOM 1436 O O . LYS A 1 192 ? 5.029 5.856 -8.042 1.00 97.69 192 LYS A O 1
ATOM 1441 N N . LEU A 1 193 ? 2.795 5.675 -8.109 1.00 96.75 193 LEU A N 1
ATOM 1442 C CA . LEU A 1 193 ? 2.652 6.579 -9.251 1.00 96.75 193 LEU A CA 1
ATOM 1443 C C . LEU A 1 193 ? 3.067 7.999 -8.866 1.00 96.75 193 LEU A C 1
ATOM 1445 O O . LEU A 1 193 ? 2.708 8.479 -7.789 1.00 96.75 193 LEU A O 1
ATOM 1449 N N . LYS A 1 194 ? 3.795 8.666 -9.766 1.00 97.19 194 LYS A N 1
ATOM 1450 C CA . LYS A 1 194 ? 3.962 10.121 -9.722 1.00 97.19 194 LYS A CA 1
ATOM 1451 C C . LYS A 1 194 ? 2.619 10.797 -10.063 1.00 97.19 194 LYS A C 1
ATOM 1453 O O . LYS A 1 194 ? 1.856 10.232 -10.853 1.00 97.19 194 LYS A O 1
ATOM 1458 N N . PRO A 1 195 ? 2.321 11.999 -9.526 1.00 95.56 195 PRO A N 1
ATOM 1459 C CA . PRO A 1 195 ? 1.081 12.716 -9.841 1.00 95.56 195 PRO A CA 1
ATOM 1460 C C . PRO A 1 195 ? 0.911 12.963 -11.346 1.00 95.56 195 PRO A C 1
ATOM 1462 O O . PRO A 1 195 ? -0.145 12.679 -11.901 1.00 95.56 195 PRO A O 1
ATOM 1465 N N . VAL A 1 196 ? 1.989 13.392 -12.012 1.00 95.81 196 VAL A N 1
ATOM 1466 C CA . VAL A 1 196 ? 2.129 13.358 -13.472 1.00 95.81 196 VAL A CA 1
ATOM 1467 C C . VAL A 1 196 ? 2.955 12.122 -13.812 1.00 95.81 196 VAL A C 1
ATOM 1469 O O . VAL A 1 196 ? 4.139 12.055 -13.481 1.00 95.81 196 VAL A O 1
ATOM 1472 N N . SER A 1 197 ? 2.311 11.116 -14.401 1.00 95.38 197 SER A N 1
ATOM 1473 C CA . SER A 1 197 ? 2.915 9.797 -14.638 1.00 95.38 197 SER A CA 1
ATOM 1474 C C . SER A 1 197 ? 2.821 9.293 -16.078 1.00 95.38 197 SER A C 1
ATOM 1476 O O . SER A 1 197 ? 3.450 8.286 -16.375 1.00 95.38 197 SER A O 1
ATOM 1478 N N . ALA A 1 198 ? 2.118 9.967 -16.989 1.00 93.25 198 ALA A N 1
ATOM 1479 C CA . ALA A 1 198 ? 2.145 9.601 -18.405 1.00 93.25 198 ALA A CA 1
ATOM 1480 C C . ALA A 1 198 ? 3.522 9.921 -19.017 1.00 93.25 198 ALA A C 1
ATOM 1482 O O . ALA A 1 198 ? 3.972 11.065 -18.957 1.00 93.25 198 ALA A O 1
ATOM 1483 N N . VAL A 1 199 ? 4.192 8.918 -19.594 1.00 90.12 199 VAL A N 1
ATOM 1484 C CA . VAL A 1 199 ? 5.491 9.066 -20.267 1.00 90.12 199 VAL A CA 1
ATOM 1485 C C . VAL A 1 199 ? 5.492 8.235 -21.550 1.00 90.12 199 VAL A C 1
ATOM 1487 O O . VAL A 1 199 ? 5.258 7.032 -21.511 1.00 90.12 199 VAL A O 1
ATOM 1490 N N . THR A 1 200 ? 5.812 8.845 -22.691 1.00 92.00 200 THR A N 1
ATOM 1491 C CA . THR A 1 200 ? 5.985 8.120 -23.962 1.00 92.00 200 THR A CA 1
ATOM 1492 C C . THR A 1 200 ? 7.470 8.015 -24.285 1.00 92.00 200 THR A C 1
ATOM 1494 O O . THR A 1 200 ? 8.163 9.029 -24.359 1.00 92.00 200 THR A O 1
ATOM 1497 N N . LYS A 1 201 ? 7.989 6.795 -24.466 1.00 89.25 201 LYS A N 1
ATOM 1498 C CA . LYS A 1 201 ? 9.411 6.561 -24.768 1.00 89.25 201 LYS A CA 1
ATOM 1499 C C . LYS A 1 201 ? 9.596 5.309 -25.622 1.00 89.25 201 LYS A C 1
ATOM 1501 O O . LYS A 1 201 ? 9.099 4.245 -25.273 1.00 89.25 201 LYS A O 1
ATOM 1506 N N . GLY A 1 202 ? 10.336 5.428 -26.727 1.00 89.94 202 GLY A N 1
ATOM 1507 C CA . GLY A 1 202 ? 10.720 4.287 -27.571 1.00 89.94 202 GLY A CA 1
ATOM 1508 C C . GLY A 1 202 ? 9.544 3.490 -28.153 1.00 89.94 202 GLY A C 1
ATOM 1509 O O . GLY A 1 202 ? 9.642 2.274 -28.257 1.00 89.94 202 GLY A O 1
ATOM 1510 N N . GLY A 1 203 ? 8.422 4.149 -28.466 1.00 94.19 203 GLY A N 1
ATOM 1511 C CA . GLY A 1 203 ? 7.202 3.488 -28.953 1.00 94.19 203 GLY A CA 1
ATOM 1512 C C . GLY A 1 203 ? 6.330 2.846 -27.864 1.00 94.19 203 GLY A C 1
ATOM 1513 O O . GLY A 1 203 ? 5.340 2.192 -28.190 1.00 94.19 203 GLY A O 1
ATOM 1514 N N . PHE A 1 204 ? 6.651 3.043 -26.581 1.00 95.75 204 PHE A N 1
ATOM 1515 C CA . PHE A 1 204 ? 5.871 2.547 -25.445 1.00 95.75 204 PHE A CA 1
ATOM 1516 C C . PHE A 1 204 ? 5.252 3.679 -24.628 1.00 95.75 204 PHE A C 1
ATOM 1518 O O . PHE A 1 204 ? 5.887 4.714 -24.403 1.00 95.75 204 PHE A O 1
ATOM 1525 N N . LEU A 1 205 ? 4.045 3.426 -24.117 1.00 95.12 205 LEU A N 1
ATOM 1526 C CA . LEU A 1 205 ? 3.483 4.158 -22.992 1.00 95.12 205 LEU A CA 1
ATOM 1527 C C . LEU A 1 205 ? 4.037 3.538 -21.707 1.00 95.12 205 LEU A C 1
ATOM 1529 O O . LEU A 1 205 ? 3.787 2.370 -21.387 1.00 95.12 205 LEU A O 1
ATOM 1533 N N . THR A 1 206 ? 4.824 4.323 -20.984 1.00 95.50 206 THR A N 1
ATOM 1534 C CA . THR A 1 206 ? 5.392 3.984 -19.683 1.00 95.50 206 THR A CA 1
ATOM 1535 C C . THR A 1 206 ? 4.792 4.872 -18.601 1.00 95.50 206 THR A C 1
ATOM 1537 O O . THR A 1 206 ? 4.176 5.905 -18.876 1.00 95.50 206 THR A O 1
ATOM 1540 N N . VAL A 1 207 ? 4.921 4.433 -17.351 1.00 95.81 207 VAL A N 1
ATOM 1541 C CA . VAL A 1 207 ? 4.287 5.098 -16.216 1.00 95.81 207 VAL A CA 1
ATOM 1542 C C . VAL A 1 207 ? 5.344 5.570 -15.222 1.00 95.81 207 VAL A C 1
ATOM 1544 O O . VAL A 1 207 ? 6.082 4.771 -14.653 1.00 95.81 207 VAL A O 1
ATOM 1547 N N . GLY A 1 208 ? 5.421 6.880 -14.999 1.00 96.81 208 GLY A N 1
ATOM 1548 C CA . GLY A 1 208 ? 6.343 7.501 -14.052 1.00 96.81 208 GLY A CA 1
ATOM 1549 C C . GLY A 1 208 ? 6.060 7.069 -12.611 1.00 96.81 208 GLY A C 1
ATOM 1550 O O . GLY A 1 208 ? 4.955 7.266 -12.095 1.00 96.81 208 GLY A O 1
ATOM 1551 N N . VAL A 1 209 ? 7.075 6.515 -11.944 1.00 97.56 209 VAL A N 1
ATOM 1552 C CA . VAL A 1 209 ? 6.989 6.026 -10.559 1.00 97.56 209 VAL A CA 1
ATOM 1553 C C . VAL A 1 209 ? 8.007 6.688 -9.643 1.00 97.56 209 VAL A C 1
ATOM 1555 O O . VAL A 1 209 ? 9.093 7.063 -10.066 1.00 97.56 209 VAL A O 1
ATOM 1558 N N . GLN A 1 210 ? 7.657 6.799 -8.367 1.00 97.19 210 GLN A N 1
ATOM 1559 C CA . GLN A 1 210 ? 8.549 7.201 -7.285 1.00 97.19 210 GLN A CA 1
ATOM 1560 C C . GLN A 1 210 ? 8.728 6.048 -6.294 1.00 97.19 210 GLN A C 1
ATOM 1562 O O . GLN A 1 210 ? 7.779 5.327 -5.973 1.00 97.19 210 GLN A O 1
ATOM 1567 N N . THR A 1 211 ? 9.937 5.882 -5.773 1.00 98.00 211 THR A N 1
ATOM 1568 C CA . THR A 1 211 ? 10.243 4.905 -4.724 1.00 98.00 211 THR A CA 1
ATOM 1569 C C . THR A 1 211 ? 9.670 5.340 -3.377 1.00 98.00 211 THR A C 1
ATOM 1571 O O . THR A 1 211 ? 9.900 6.465 -2.937 1.00 98.00 211 THR A O 1
ATOM 1574 N N . TYR A 1 212 ? 8.974 4.442 -2.684 1.00 98.12 212 TYR A N 1
ATOM 1575 C CA . TYR A 1 212 ? 8.531 4.629 -1.304 1.00 98.12 212 TYR A CA 1
ATOM 1576 C C . TYR A 1 212 ? 9.199 3.597 -0.388 1.00 98.12 212 TYR A C 1
ATOM 1578 O O . TYR A 1 212 ? 9.099 2.399 -0.646 1.00 98.12 212 TYR A O 1
ATOM 1586 N N . GLY A 1 213 ? 9.855 4.054 0.683 1.00 97.06 213 GLY A N 1
ATOM 1587 C CA . GLY A 1 213 ? 10.593 3.206 1.629 1.00 97.06 213 GLY A CA 1
ATOM 1588 C C . GLY A 1 213 ? 11.913 2.638 1.079 1.00 97.06 213 GLY A C 1
ATOM 1589 O O . GLY A 1 213 ? 12.305 2.908 -0.052 1.00 97.06 213 GLY A O 1
ATOM 1590 N N . GLY A 1 214 ? 12.612 1.831 1.884 1.00 96.81 214 GLY A N 1
ATOM 1591 C CA . GLY A 1 214 ? 13.881 1.182 1.513 1.00 96.81 214 GLY A CA 1
ATOM 1592 C C . GLY A 1 214 ? 13.687 -0.140 0.763 1.00 96.81 214 GLY A C 1
ATOM 1593 O O . GLY A 1 214 ? 13.958 -1.208 1.306 1.00 96.81 214 GLY A O 1
ATOM 1594 N N . GLY A 1 215 ? 13.152 -0.095 -0.458 1.00 95.50 215 GLY A N 1
ATOM 1595 C CA . GLY A 1 215 ? 12.839 -1.297 -1.236 1.00 95.50 215 GLY A CA 1
ATOM 1596 C C . GLY A 1 215 ? 14.056 -1.980 -1.874 1.00 95.50 215 GLY A C 1
ATOM 1597 O O . GLY A 1 215 ? 14.968 -1.329 -2.376 1.00 95.50 215 GLY A O 1
ATOM 1598 N N . LEU A 1 216 ? 14.032 -3.316 -1.955 1.00 96.81 216 LEU A N 1
ATOM 1599 C CA . LEU A 1 216 ? 14.943 -4.082 -2.818 1.00 96.81 216 LEU A CA 1
ATOM 1600 C C . LEU A 1 216 ? 14.481 -3.956 -4.280 1.00 96.81 216 LEU A C 1
ATOM 1602 O O . LEU A 1 216 ? 13.771 -4.826 -4.795 1.00 96.81 216 LEU A O 1
ATOM 1606 N N . TRP A 1 217 ? 14.822 -2.839 -4.929 1.00 97.56 217 TRP A N 1
ATOM 1607 C CA . TRP A 1 217 ? 14.232 -2.425 -6.211 1.00 97.56 217 TRP A CA 1
ATOM 1608 C C . TRP A 1 217 ? 14.426 -3.424 -7.350 1.00 97.56 217 TRP A C 1
ATOM 1610 O O . TRP A 1 217 ? 13.479 -3.671 -8.090 1.00 97.56 217 TRP A O 1
ATOM 1620 N N . HIS A 1 218 ? 15.571 -4.108 -7.415 1.00 96.38 218 HIS A N 1
ATOM 1621 C CA . HIS A 1 218 ? 15.801 -5.185 -8.385 1.00 96.38 218 HIS A CA 1
ATOM 1622 C C . HIS A 1 218 ? 14.732 -6.299 -8.330 1.00 96.38 218 HIS A C 1
ATOM 1624 O O . HIS A 1 218 ? 14.444 -6.920 -9.343 1.00 96.38 218 HIS A O 1
ATOM 1630 N N . THR A 1 219 ? 14.079 -6.536 -7.181 1.00 97.50 219 THR A N 1
ATOM 1631 C CA . THR A 1 219 ? 13.040 -7.581 -7.045 1.00 97.50 219 THR A CA 1
ATOM 1632 C C . THR A 1 219 ? 11.698 -7.233 -7.701 1.00 97.50 219 THR A C 1
ATOM 1634 O O . THR A 1 219 ? 10.816 -8.098 -7.762 1.00 97.50 219 THR A O 1
ATOM 1637 N N . TRP A 1 220 ? 11.523 -5.977 -8.125 1.00 98.25 220 TRP A N 1
ATOM 1638 C CA . TRP A 1 220 ? 10.338 -5.472 -8.828 1.00 98.25 220 TRP A CA 1
ATOM 1639 C C . TRP A 1 220 ? 10.440 -5.604 -10.348 1.00 98.25 220 TRP A C 1
ATOM 1641 O O . TRP A 1 220 ? 9.410 -5.587 -11.020 1.00 98.25 220 TRP A O 1
ATOM 1651 N N . PHE A 1 221 ? 11.653 -5.782 -10.871 1.00 98.31 221 PHE A N 1
ATOM 1652 C CA . PHE A 1 221 ? 11.867 -6.094 -12.276 1.00 98.31 221 PHE A CA 1
ATOM 1653 C C . PHE A 1 221 ? 11.309 -7.479 -12.615 1.00 98.31 221 PHE A C 1
ATOM 1655 O O . PHE A 1 221 ? 11.257 -8.379 -11.772 1.00 98.31 221 PHE A O 1
ATOM 1662 N N . ASP A 1 222 ? 10.861 -7.619 -13.859 1.00 97.88 222 ASP A N 1
ATOM 1663 C CA . ASP A 1 222 ? 10.324 -8.841 -14.455 1.00 97.88 222 ASP A CA 1
ATOM 1664 C C . ASP A 1 222 ? 9.159 -9.497 -13.701 1.00 97.88 222 ASP A C 1
ATOM 1666 O O . ASP A 1 222 ? 8.891 -10.696 -13.822 1.00 97.88 222 ASP A O 1
ATOM 1670 N N . ARG A 1 223 ? 8.417 -8.678 -12.951 1.00 98.25 223 ARG A N 1
ATOM 1671 C CA . ARG A 1 223 ? 7.161 -9.051 -12.305 1.00 98.25 223 ARG A CA 1
ATOM 1672 C C . ARG A 1 223 ? 5.966 -8.657 -13.157 1.00 98.25 223 ARG A C 1
ATOM 1674 O O . ARG A 1 223 ? 5.935 -7.577 -13.743 1.00 98.25 223 ARG A O 1
ATOM 1681 N N . ASP A 1 224 ? 4.954 -9.509 -13.115 1.00 98.19 224 ASP A N 1
ATOM 1682 C CA . ASP A 1 224 ? 3.613 -9.194 -13.588 1.00 98.19 224 ASP A CA 1
ATOM 1683 C C . ASP A 1 224 ? 2.950 -8.324 -12.516 1.00 98.19 224 ASP A C 1
ATOM 1685 O O . ASP A 1 224 ? 2.490 -8.817 -11.481 1.00 98.19 224 ASP A O 1
ATOM 1689 N N . LEU A 1 225 ? 3.015 -7.008 -12.719 1.00 98.12 225 LEU A N 1
ATOM 1690 C CA . LEU A 1 225 ? 2.547 -6.011 -11.767 1.00 98.12 225 LEU A CA 1
ATOM 1691 C C . LEU A 1 225 ? 1.154 -5.512 -12.157 1.00 98.12 225 LEU A C 1
ATOM 1693 O O . LEU A 1 225 ? 0.723 -5.553 -13.315 1.00 98.12 225 LEU A O 1
ATOM 1697 N N . SER A 1 226 ? 0.453 -4.992 -11.159 1.00 97.50 226 SER A N 1
ATOM 1698 C CA . SER A 1 226 ? -0.800 -4.272 -11.353 1.00 97.50 226 SER A CA 1
ATOM 1699 C C . SER A 1 226 ? -0.851 -3.027 -10.470 1.00 97.50 226 SER A C 1
ATOM 1701 O O . SER A 1 226 ? 0.089 -2.732 -9.732 1.00 97.50 226 SER A O 1
ATOM 1703 N N . VAL A 1 227 ? -1.940 -2.277 -10.561 1.00 97.19 227 VAL A N 1
ATOM 1704 C CA . VAL A 1 227 ? -2.156 -0.995 -9.904 1.00 97.19 227 VAL A CA 1
ATOM 1705 C C . VAL A 1 227 ? -3.316 -1.108 -8.916 1.00 97.19 227 VAL A C 1
ATOM 1707 O O . VAL A 1 227 ? -4.380 -1.645 -9.234 1.00 97.19 227 VAL A O 1
ATOM 1710 N N . ALA A 1 228 ? -3.112 -0.573 -7.715 1.00 98.12 228 ALA A N 1
ATOM 1711 C CA . ALA A 1 228 ? -4.149 -0.409 -6.707 1.00 98.12 228 ALA A CA 1
ATOM 1712 C C . ALA A 1 228 ? -3.949 0.898 -5.925 1.00 98.12 228 ALA A C 1
ATOM 1714 O O . ALA A 1 228 ? -2.897 1.528 -5.978 1.00 98.12 228 ALA A O 1
ATOM 1715 N N . GLY A 1 229 ? -4.946 1.358 -5.178 1.00 97.50 229 GLY A N 1
ATOM 1716 C CA . GLY A 1 229 ? -4.803 2.579 -4.388 1.00 97.50 229 GLY A CA 1
ATOM 1717 C C . GLY A 1 229 ? -6.124 3.201 -3.991 1.00 97.50 229 GLY A C 1
ATOM 1718 O O . GLY A 1 229 ? -7.137 2.516 -3.883 1.00 97.50 229 GLY A O 1
ATOM 1719 N N . ARG A 1 230 ? -6.083 4.516 -3.774 1.00 96.94 230 ARG A N 1
ATOM 1720 C CA . ARG A 1 230 ? -7.248 5.343 -3.483 1.00 96.94 230 ARG A CA 1
ATOM 1721 C C . ARG A 1 230 ? -7.318 6.471 -4.502 1.00 96.94 230 ARG A C 1
ATOM 1723 O O . ARG A 1 230 ? -6.367 7.239 -4.625 1.00 96.94 230 ARG A O 1
ATOM 1730 N N . VAL A 1 231 ? -8.455 6.600 -5.170 1.00 95.69 231 VAL A N 1
ATOM 1731 C CA . VAL A 1 231 ? -8.778 7.759 -6.010 1.00 95.69 231 VAL A CA 1
ATOM 1732 C C . VAL A 1 231 ? -9.682 8.722 -5.244 1.00 95.69 231 VAL A C 1
ATOM 1734 O O . VAL A 1 231 ? -10.456 8.308 -4.376 1.00 95.69 231 VAL A O 1
ATOM 1737 N N . LEU A 1 232 ? -9.561 10.014 -5.547 1.00 93.81 232 LEU A N 1
ATOM 1738 C CA . LEU A 1 232 ? -10.499 11.042 -5.109 1.00 93.81 232 LEU A CA 1
ATOM 1739 C C . LEU A 1 232 ? -11.361 11.408 -6.316 1.00 93.81 232 LEU A C 1
ATOM 1741 O O . LEU A 1 232 ? -10.829 11.815 -7.345 1.00 93.81 232 LEU A O 1
ATOM 1745 N N . LEU A 1 233 ? -12.675 11.243 -6.194 1.00 91.56 233 LEU A N 1
ATOM 1746 C CA . LEU A 1 233 ? -13.632 11.490 -7.270 1.00 91.56 233 LEU A CA 1
ATOM 1747 C C . LEU A 1 233 ? -14.561 12.639 -6.893 1.00 91.56 233 LEU A C 1
ATOM 1749 O O . LEU A 1 233 ? -15.169 12.629 -5.816 1.00 91.56 233 LEU A O 1
ATOM 1753 N N . ARG A 1 234 ? -14.710 13.597 -7.809 1.00 90.69 234 ARG A N 1
ATOM 1754 C CA . ARG A 1 234 ? -15.729 14.647 -7.745 1.00 90.69 234 ARG A CA 1
ATOM 1755 C C . ARG A 1 234 ? -17.044 14.066 -8.283 1.00 90.69 234 ARG A C 1
ATOM 1757 O O . ARG A 1 234 ? -17.073 13.563 -9.400 1.00 90.69 234 ARG A O 1
ATOM 1764 N N . ARG A 1 235 ? -18.108 14.070 -7.476 1.00 85.06 235 ARG A N 1
ATOM 1765 C CA . ARG A 1 235 ? -19.436 13.508 -7.799 1.00 85.06 235 ARG A CA 1
ATOM 1766 C C . ARG A 1 235 ? -20.506 14.617 -7.753 1.00 85.06 235 ARG A C 1
ATOM 1768 O O . ARG A 1 235 ? -20.370 15.582 -6.997 1.00 85.06 235 ARG A O 1
ATOM 1775 N N . GLY A 1 236 ? -21.586 14.440 -8.521 1.00 77.88 236 GLY A N 1
ATOM 1776 C CA . GLY A 1 236 ? -22.693 15.403 -8.675 1.00 77.88 236 GLY A CA 1
ATOM 1777 C C . GLY A 1 236 ? -22.524 16.326 -9.891 1.00 77.88 236 GLY A C 1
ATOM 1778 O O . GLY A 1 236 ? -21.394 16.547 -10.320 1.00 77.88 236 GLY A O 1
ATOM 1779 N N . LYS A 1 237 ? -23.632 16.855 -10.441 1.00 69.50 237 LYS A N 1
ATOM 1780 C CA . LYS A 1 237 ? -23.644 17.633 -11.704 1.00 69.50 237 LYS A CA 1
ATOM 1781 C C . LYS A 1 237 ? -22.702 18.847 -11.680 1.00 69.50 237 LYS A C 1
ATOM 1783 O O . LYS A 1 237 ? -21.960 19.042 -12.632 1.00 69.50 237 LYS A O 1
ATOM 1788 N N . ASP A 1 238 ? -22.632 19.549 -10.551 1.00 70.25 238 ASP A N 1
ATOM 1789 C CA . ASP A 1 238 ? -21.757 20.723 -10.352 1.00 70.25 238 ASP A CA 1
ATOM 1790 C C . ASP A 1 238 ? -20.493 20.384 -9.525 1.00 70.25 238 ASP A C 1
ATOM 1792 O O . ASP A 1 238 ? -19.718 21.243 -9.093 1.00 70.25 238 ASP A O 1
ATOM 1796 N N . GLY A 1 239 ? -20.280 19.085 -9.280 1.00 63.66 239 GLY A N 1
ATOM 1797 C CA . GLY A 1 239 ? -19.154 18.518 -8.541 1.00 63.66 239 GLY A CA 1
ATOM 1798 C C . GLY A 1 239 ? -19.096 18.860 -7.046 1.00 63.66 239 GLY A C 1
ATOM 1799 O O . GLY A 1 239 ? -18.011 18.891 -6.464 1.00 63.66 239 GLY A O 1
ATOM 1800 N N . GLY A 1 240 ? -20.242 19.111 -6.411 1.00 76.06 240 GLY A N 1
ATOM 1801 C CA . GLY A 1 240 ? -20.325 19.548 -5.013 1.00 76.06 240 GLY A CA 1
ATOM 1802 C C . GLY A 1 240 ? -19.772 18.579 -3.954 1.00 76.06 240 GLY A C 1
ATOM 1803 O O . GLY A 1 240 ? -19.497 19.023 -2.842 1.00 76.06 240 GLY A O 1
ATOM 1804 N N . ARG A 1 241 ? -19.571 17.280 -4.250 1.00 85.56 241 ARG A N 1
ATOM 1805 C CA . ARG A 1 241 ? -19.067 16.298 -3.264 1.00 85.56 241 ARG A CA 1
ATOM 1806 C C . ARG A 1 241 ? -17.788 15.602 -3.731 1.00 85.56 241 ARG A C 1
ATOM 1808 O O . ARG A 1 241 ? -17.767 14.959 -4.780 1.00 85.56 241 ARG A O 1
ATOM 1815 N N . LEU A 1 242 ? -16.737 15.672 -2.912 1.00 89.56 242 LEU A N 1
ATOM 1816 C CA . LEU A 1 242 ? -15.577 14.784 -3.021 1.00 89.56 242 LEU A CA 1
ATOM 1817 C C . LEU A 1 242 ? -15.880 13.444 -2.342 1.00 89.56 242 LEU A C 1
ATOM 1819 O O . LEU A 1 242 ? -16.478 13.396 -1.270 1.00 89.56 242 LEU A O 1
ATOM 1823 N N . SER A 1 243 ? -15.441 12.360 -2.970 1.00 89.88 243 SER A N 1
ATOM 1824 C CA . SER A 1 243 ? -15.583 10.987 -2.482 1.00 89.88 243 SER A CA 1
ATOM 1825 C C . SER A 1 243 ? -14.266 10.231 -2.645 1.00 89.88 243 SER A C 1
ATOM 1827 O O . SER A 1 243 ? -13.479 10.533 -3.543 1.00 89.88 243 SER A O 1
ATOM 1829 N N . HIS A 1 244 ? -14.018 9.253 -1.778 1.00 92.44 244 HIS A N 1
ATOM 1830 C CA . HIS A 1 244 ? -12.855 8.373 -1.866 1.00 92.44 244 HIS A CA 1
ATOM 1831 C C . HIS A 1 244 ? -13.304 6.999 -2.352 1.00 92.44 244 HIS A C 1
ATOM 1833 O O . HIS A 1 244 ? -14.235 6.436 -1.784 1.00 92.44 244 HIS A O 1
ATOM 1839 N N . GLN A 1 245 ? -12.621 6.432 -3.345 1.00 94.31 245 GLN A N 1
ATOM 1840 C CA . GLN A 1 245 ? -12.842 5.041 -3.747 1.00 94.31 245 GLN A CA 1
ATOM 1841 C C . GLN A 1 245 ? -11.528 4.270 -3.751 1.00 94.31 245 GLN A C 1
ATOM 1843 O O . GLN A 1 245 ? -10.479 4.808 -4.115 1.00 94.31 245 GLN A O 1
ATOM 1848 N N . LEU A 1 246 ? -11.588 3.012 -3.313 1.00 97.38 246 LEU A N 1
ATOM 1849 C CA . LEU A 1 246 ? -10.481 2.079 -3.466 1.00 97.38 246 LEU A CA 1
ATOM 1850 C C . LEU A 1 246 ? -10.540 1.473 -4.864 1.00 97.38 246 LEU A C 1
ATOM 1852 O O . LEU A 1 246 ? -11.607 1.105 -5.348 1.00 97.38 246 LEU A O 1
ATOM 1856 N N . VAL A 1 247 ? -9.382 1.392 -5.509 1.00 97.12 247 VAL A N 1
ATOM 1857 C CA . VAL A 1 247 ? -9.225 0.801 -6.838 1.00 97.12 247 VAL A CA 1
ATOM 1858 C C . VAL A 1 247 ? -8.216 -0.325 -6.727 1.00 97.12 247 VAL A C 1
ATOM 1860 O O . VAL A 1 247 ? -7.154 -0.141 -6.132 1.00 97.12 247 VAL A O 1
ATOM 1863 N N . GLN A 1 248 ? -8.537 -1.463 -7.332 1.00 96.62 248 GLN A N 1
ATOM 1864 C CA . GLN A 1 248 ? -7.662 -2.617 -7.483 1.00 96.62 248 GLN A CA 1
ATOM 1865 C C . GLN A 1 248 ? -7.935 -3.225 -8.857 1.00 96.62 248 GLN A C 1
ATOM 1867 O O . GLN A 1 248 ? -9.042 -3.689 -9.123 1.00 96.62 248 GLN A O 1
ATOM 1872 N N . VAL A 1 249 ? -6.942 -3.208 -9.746 1.00 97.38 249 VAL A N 1
ATOM 1873 C CA . VAL A 1 249 ? -7.057 -3.866 -11.052 1.00 97.38 249 VAL A CA 1
ATOM 1874 C C . VAL A 1 249 ? -6.592 -5.313 -10.894 1.00 97.38 249 VAL A C 1
ATOM 1876 O O . VAL A 1 249 ? -5.393 -5.582 -10.887 1.00 97.38 249 VAL A O 1
ATOM 1879 N N . ASP A 1 250 ? -7.515 -6.265 -10.750 1.00 96.00 250 ASP A N 1
ATOM 1880 C CA . ASP A 1 250 ? -7.167 -7.674 -10.486 1.00 96.00 250 ASP A CA 1
ATOM 1881 C C . ASP A 1 250 ? -6.774 -8.467 -11.750 1.00 96.00 250 ASP A C 1
ATOM 1883 O O . ASP A 1 250 ? -7.307 -9.520 -12.087 1.00 96.00 250 ASP A O 1
ATOM 1887 N N . ARG A 1 251 ? -5.831 -7.904 -12.505 1.00 97.12 251 ARG A N 1
ATOM 1888 C CA . ARG A 1 251 ? -5.129 -8.523 -13.635 1.00 97.12 251 ARG A CA 1
ATOM 1889 C C . ARG A 1 251 ? -3.788 -7.811 -13.824 1.00 97.12 251 ARG A C 1
ATOM 1891 O O . ARG A 1 251 ? -3.713 -6.623 -13.518 1.00 97.12 251 ARG A O 1
ATOM 1898 N N . PRO A 1 252 ? -2.731 -8.477 -14.314 1.00 97.50 252 PRO A N 1
ATOM 1899 C CA . PRO A 1 252 ? -1.490 -7.782 -14.621 1.00 97.50 252 PRO A CA 1
ATOM 1900 C C . PRO A 1 252 ? -1.714 -6.793 -15.771 1.00 97.50 252 PRO A C 1
ATOM 1902 O O . PRO A 1 252 ? -2.355 -7.127 -16.769 1.00 97.50 252 PRO A O 1
ATOM 1905 N N . ILE A 1 253 ? -1.211 -5.570 -15.605 1.00 96.88 253 ILE A N 1
ATOM 1906 C CA . ILE A 1 253 ? -1.328 -4.493 -16.605 1.00 96.88 253 ILE A CA 1
ATOM 1907 C C . ILE A 1 253 ? -0.019 -3.747 -16.852 1.00 96.88 253 ILE A C 1
ATOM 1909 O O . ILE A 1 253 ? 0.069 -2.999 -17.814 1.00 96.88 253 ILE A O 1
ATOM 1913 N N . ILE A 1 254 ? 0.987 -3.925 -15.995 1.00 96.94 254 ILE A N 1
ATOM 1914 C CA . ILE A 1 254 ? 2.254 -3.197 -16.071 1.00 96.94 254 ILE A CA 1
ATOM 1915 C C . ILE A 1 254 ? 3.434 -4.121 -15.773 1.00 96.94 254 ILE A C 1
ATOM 1917 O O . ILE A 1 254 ? 3.315 -5.082 -15.011 1.00 96.94 254 ILE A O 1
ATOM 1921 N N . ARG A 1 255 ? 4.597 -3.813 -16.351 1.00 98.06 255 ARG A N 1
ATOM 1922 C CA . ARG A 1 255 ? 5.839 -4.571 -16.139 1.00 98.06 255 ARG A CA 1
ATOM 1923 C C . ARG A 1 255 ? 7.053 -3.651 -16.178 1.00 98.06 255 ARG A C 1
ATOM 1925 O O . ARG A 1 255 ? 7.129 -2.776 -17.030 1.00 98.06 255 ARG A O 1
ATOM 1932 N N . ILE A 1 256 ? 8.019 -3.879 -15.291 1.00 98.00 256 ILE A N 1
ATOM 1933 C CA . ILE A 1 256 ? 9.342 -3.234 -15.329 1.00 98.00 256 ILE A CA 1
ATOM 1934 C C . ILE A 1 256 ? 10.314 -4.256 -15.951 1.00 98.00 256 ILE A C 1
ATOM 1936 O O . ILE A 1 256 ? 10.713 -5.184 -15.244 1.00 98.00 256 ILE A O 1
ATOM 1940 N N . PRO A 1 257 ? 10.634 -4.193 -17.256 1.00 97.06 257 PRO A N 1
ATOM 1941 C CA . PRO A 1 257 ? 11.512 -5.176 -17.896 1.00 97.06 257 PRO A CA 1
ATOM 1942 C C . PRO A 1 257 ? 12.981 -4.967 -17.499 1.00 97.06 257 PRO A C 1
ATOM 1944 O O . PRO A 1 257 ? 13.421 -3.830 -17.324 1.00 97.06 257 PRO A O 1
ATOM 1947 N N . THR A 1 258 ? 13.764 -6.045 -17.387 1.00 96.94 258 THR A N 1
ATOM 1948 C CA . THR A 1 258 ? 15.234 -5.925 -17.375 1.00 96.94 258 THR A CA 1
ATOM 1949 C C . THR A 1 258 ? 15.779 -5.598 -18.767 1.00 96.94 258 THR A C 1
ATOM 1951 O O . THR A 1 258 ? 15.182 -5.932 -19.792 1.00 96.94 258 THR A O 1
ATOM 1954 N N . LEU A 1 259 ? 16.952 -4.960 -18.806 1.00 96.19 259 LEU A N 1
ATOM 1955 C CA . LEU A 1 259 ? 17.771 -4.907 -20.015 1.00 96.19 259 LEU A CA 1
ATOM 1956 C C . LEU A 1 259 ? 18.393 -6.290 -20.258 1.00 96.19 259 LEU A C 1
ATOM 1958 O O . LEU A 1 259 ? 18.862 -6.938 -19.322 1.00 96.19 259 LEU A O 1
ATOM 1962 N N . ALA A 1 260 ? 18.417 -6.743 -21.511 1.00 96.19 260 ALA A N 1
ATOM 1963 C CA . ALA A 1 260 ? 19.014 -8.026 -21.862 1.00 96.19 260 ALA A CA 1
ATOM 1964 C C . ALA A 1 260 ? 20.531 -8.035 -21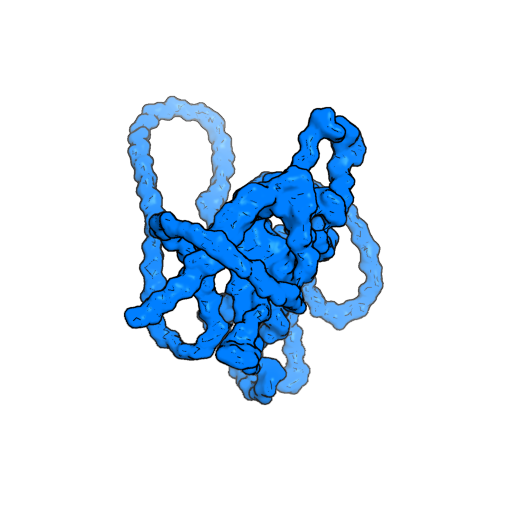.593 1.00 96.19 260 ALA A C 1
ATOM 1966 O O . ALA A 1 260 ? 21.248 -7.155 -22.066 1.00 96.19 260 ALA A O 1
ATOM 1967 N N . ILE A 1 261 ? 21.034 -9.083 -20.929 1.00 95.88 261 ILE A N 1
ATOM 1968 C CA . ILE A 1 261 ? 22.455 -9.248 -20.547 1.00 95.88 261 ILE A CA 1
ATOM 1969 C C . ILE A 1 261 ? 23.449 -9.131 -21.720 1.00 95.88 261 ILE A C 1
ATOM 1971 O O . ILE A 1 261 ? 24.605 -8.767 -21.539 1.00 95.88 261 ILE A O 1
ATOM 1975 N N . HIS A 1 262 ? 23.008 -9.391 -22.952 1.00 96.19 262 HIS A N 1
ATOM 1976 C CA . HIS A 1 262 ? 23.826 -9.199 -24.153 1.00 96.19 262 HIS A CA 1
ATOM 1977 C C . HIS A 1 262 ? 24.260 -7.737 -24.360 1.00 96.19 262 HIS A C 1
ATOM 1979 O O . HIS A 1 262 ? 25.330 -7.510 -24.925 1.00 96.19 262 HIS A O 1
ATOM 1985 N N . LEU A 1 263 ? 23.437 -6.786 -23.896 1.00 95.94 263 LEU A N 1
ATOM 1986 C CA . LEU A 1 263 ? 23.625 -5.334 -23.984 1.00 95.94 263 LEU A CA 1
ATOM 1987 C C . LEU A 1 263 ? 24.257 -4.734 -22.716 1.00 95.94 263 LEU A C 1
ATOM 1989 O O . LEU A 1 263 ? 24.791 -3.633 -22.774 1.00 95.94 263 LEU A O 1
ATOM 1993 N N . ASP A 1 264 ? 24.224 -5.458 -21.595 1.00 93.25 264 ASP A N 1
ATOM 1994 C CA . ASP A 1 264 ? 24.925 -5.108 -20.358 1.00 93.25 264 ASP A CA 1
ATOM 1995 C C . ASP A 1 264 ? 25.503 -6.375 -19.710 1.00 93.25 264 ASP A C 1
ATOM 1997 O O . ASP A 1 264 ? 24.843 -7.100 -18.959 1.00 93.25 264 ASP A O 1
ATOM 2001 N N . ARG A 1 265 ? 26.764 -6.655 -20.055 1.00 93.06 265 ARG A N 1
ATOM 2002 C CA . ARG A 1 265 ? 27.500 -7.828 -19.571 1.00 93.06 265 ARG A CA 1
ATOM 2003 C C . ARG A 1 265 ? 28.143 -7.599 -18.202 1.00 93.06 265 ARG A C 1
ATOM 2005 O O . ARG A 1 265 ? 28.533 -8.579 -17.568 1.00 93.06 265 ARG A O 1
ATOM 2012 N N . THR A 1 266 ? 28.271 -6.352 -17.731 1.00 93.44 266 THR A N 1
ATOM 2013 C CA . THR A 1 266 ? 28.995 -6.072 -16.478 1.00 93.44 266 THR A CA 1
ATOM 2014 C C . THR A 1 266 ? 28.164 -6.424 -15.248 1.00 93.44 266 THR A C 1
ATOM 2016 O O . THR A 1 266 ? 28.740 -6.773 -14.221 1.00 93.44 266 THR A O 1
ATOM 2019 N N . ILE A 1 267 ? 26.828 -6.489 -15.372 1.00 92.56 267 ILE A N 1
ATOM 2020 C CA . ILE A 1 267 ? 25.893 -6.980 -14.338 1.00 92.56 267 ILE A CA 1
ATOM 2021 C C . ILE A 1 267 ? 26.360 -8.289 -13.675 1.00 92.56 267 ILE A C 1
ATOM 2023 O O . ILE A 1 267 ? 26.144 -8.470 -12.475 1.00 92.56 267 ILE A O 1
ATOM 2027 N N . ALA A 1 268 ? 26.997 -9.197 -14.424 1.00 89.19 268 ALA A N 1
ATOM 2028 C CA . ALA A 1 268 ? 27.478 -10.477 -13.903 1.00 89.19 268 ALA A CA 1
ATOM 2029 C C . ALA A 1 268 ? 28.625 -10.342 -12.878 1.00 89.19 268 ALA A C 1
ATOM 2031 O O . ALA A 1 268 ? 28.746 -11.192 -11.998 1.00 89.19 268 ALA A O 1
ATOM 2032 N N . ALA A 1 269 ? 29.438 -9.286 -12.977 1.00 92.62 269 ALA A N 1
ATOM 2033 C CA . ALA A 1 269 ? 30.545 -8.990 -12.065 1.00 92.62 269 ALA A CA 1
ATOM 2034 C C . ALA A 1 269 ? 30.178 -7.891 -11.051 1.00 92.62 269 ALA A C 1
ATOM 2036 O O . ALA A 1 269 ? 30.381 -8.054 -9.849 1.00 92.62 269 ALA A O 1
ATOM 2037 N N . ASP A 1 270 ? 29.582 -6.795 -11.524 1.00 93.50 270 ASP A N 1
ATOM 2038 C CA . ASP A 1 270 ? 29.297 -5.602 -10.723 1.00 93.50 270 ASP A CA 1
ATOM 2039 C C . ASP A 1 270 ? 27.976 -5.683 -9.946 1.00 93.50 270 ASP A C 1
ATOM 2041 O O . ASP A 1 270 ? 27.743 -4.879 -9.037 1.00 93.50 270 ASP A O 1
ATOM 2045 N N . GLY A 1 271 ? 27.099 -6.624 -10.301 1.00 93.06 271 GLY A N 1
ATOM 2046 C CA . GLY A 1 271 ? 25.739 -6.736 -9.785 1.00 93.06 271 GLY A CA 1
ATOM 2047 C C . GLY A 1 271 ? 24.759 -5.743 -10.423 1.00 93.06 271 GLY A C 1
ATOM 2048 O O . GLY A 1 271 ? 25.114 -4.640 -10.838 1.00 93.06 271 GLY A O 1
ATOM 2049 N N . PHE A 1 272 ? 23.480 -6.121 -10.476 1.00 94.69 272 PHE A N 1
ATOM 2050 C CA . PHE A 1 272 ? 22.434 -5.290 -11.076 1.00 94.69 272 PHE A CA 1
ATOM 2051 C C . PHE A 1 272 ? 22.106 -4.065 -10.203 1.00 94.69 272 PHE A C 1
ATOM 2053 O O . PHE A 1 272 ? 21.486 -4.184 -9.142 1.00 94.69 272 PHE A O 1
ATOM 2060 N N . LYS A 1 273 ? 22.511 -2.879 -10.674 1.00 93.81 273 LYS A N 1
ATOM 2061 C CA . LYS A 1 273 ? 22.381 -1.578 -9.992 1.00 93.81 273 LYS A CA 1
ATOM 2062 C C . LYS A 1 273 ? 21.459 -0.626 -10.783 1.00 93.81 273 LYS A C 1
ATOM 2064 O O . LYS A 1 273 ? 21.941 0.335 -11.381 1.00 93.81 273 LYS A O 1
ATOM 2069 N N . PRO A 1 274 ? 20.137 -0.876 -10.846 1.00 95.06 274 PRO A N 1
ATOM 2070 C CA . PRO A 1 274 ? 19.223 -0.032 -11.611 1.00 95.06 274 PRO A CA 1
ATOM 2071 C C . PRO A 1 274 ? 19.108 1.375 -11.010 1.00 95.06 274 PRO A C 1
ATOM 2073 O O . PRO A 1 274 ? 18.891 1.528 -9.807 1.00 95.06 274 PRO A O 1
ATOM 2076 N N . ASN A 1 275 ? 19.172 2.403 -11.859 1.00 96.50 275 ASN A N 1
ATOM 2077 C CA . ASN A 1 275 ? 18.806 3.761 -11.474 1.00 96.50 275 ASN A CA 1
ATOM 2078 C C . ASN A 1 275 ? 17.286 3.823 -11.226 1.00 96.50 275 ASN A C 1
ATOM 2080 O O . ASN A 1 275 ? 16.485 3.439 -12.082 1.00 96.50 275 ASN A O 1
ATOM 2084 N N . THR A 1 276 ? 16.883 4.292 -10.046 1.00 96.31 276 THR A N 1
ATOM 2085 C CA . THR A 1 276 ? 15.483 4.266 -9.593 1.00 96.31 276 THR A CA 1
ATOM 2086 C C . THR A 1 276 ? 14.569 5.269 -10.294 1.00 96.31 276 THR A C 1
ATOM 2088 O O . THR A 1 276 ? 13.356 5.115 -10.204 1.00 96.31 276 THR A O 1
ATOM 2091 N N . GLU A 1 277 ? 15.121 6.270 -10.978 1.00 95.12 277 GLU A N 1
ATOM 2092 C CA . GLU A 1 277 ? 14.363 7.227 -11.790 1.00 95.12 277 GLU A CA 1
ATOM 2093 C C . GLU A 1 277 ? 14.246 6.729 -13.237 1.00 95.12 277 GLU A C 1
ATOM 2095 O O . GLU A 1 277 ? 13.147 6.622 -13.776 1.00 95.12 277 GLU A O 1
ATOM 2100 N N . THR A 1 278 ? 15.369 6.372 -13.870 1.00 94.00 278 THR A N 1
ATOM 2101 C CA . THR A 1 278 ? 15.400 6.099 -15.317 1.00 94.00 278 THR A CA 1
ATOM 2102 C C . THR A 1 278 ? 15.108 4.649 -15.700 1.00 94.00 278 THR A C 1
ATOM 2104 O O . THR A 1 278 ? 14.683 4.417 -16.832 1.00 94.00 278 THR A O 1
ATOM 2107 N N . HIS A 1 279 ? 15.344 3.673 -14.811 1.00 96.12 279 HIS A N 1
ATOM 2108 C CA . HIS A 1 279 ? 15.192 2.237 -15.114 1.00 96.12 279 HIS A CA 1
ATOM 2109 C C . HIS A 1 279 ? 13.981 1.589 -14.421 1.00 96.12 279 HIS A C 1
ATOM 2111 O O . HIS A 1 279 ? 13.652 0.449 -14.731 1.00 96.12 279 HIS A O 1
ATOM 2117 N N . LEU A 1 280 ? 13.314 2.279 -13.485 1.00 96.25 280 LEU A N 1
ATOM 2118 C CA . LEU A 1 280 ? 12.199 1.717 -12.706 1.00 96.25 280 LEU A CA 1
ATOM 2119 C C . LEU A 1 280 ? 10.809 2.006 -13.307 1.00 96.25 280 LEU A C 1
ATOM 2121 O O . LEU A 1 280 ? 9.819 1.498 -12.789 1.00 96.25 280 LEU A O 1
ATOM 2125 N N . ALA A 1 281 ? 10.713 2.806 -14.374 1.00 95.00 281 ALA A N 1
ATOM 2126 C CA . ALA A 1 281 ? 9.444 3.148 -15.020 1.00 95.00 281 ALA A CA 1
ATOM 2127 C C . ALA A 1 281 ? 8.817 1.917 -15.719 1.00 95.00 281 ALA A C 1
ATOM 2129 O O . ALA A 1 281 ? 9.375 1.446 -16.714 1.00 95.00 281 ALA A O 1
ATOM 2130 N N . PRO A 1 282 ? 7.679 1.370 -15.243 1.00 97.00 282 PRO A N 1
ATOM 2131 C CA . PRO A 1 282 ? 7.007 0.265 -15.919 1.00 97.00 282 PRO A CA 1
ATOM 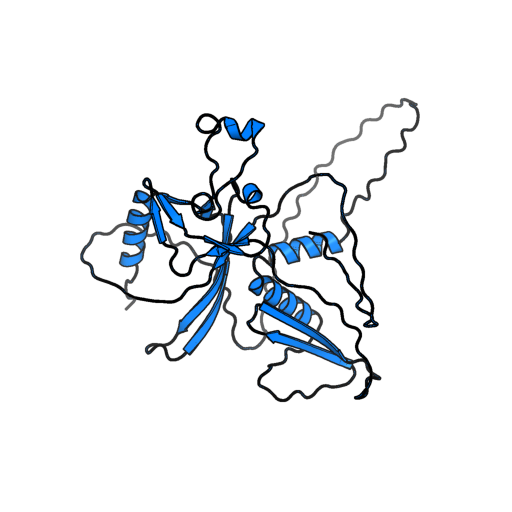2132 C C . PRO A 1 282 ? 6.439 0.654 -17.287 1.00 97.00 282 PRO A C 1
ATOM 2134 O O . PRO A 1 282 ? 5.921 1.753 -17.476 1.00 97.00 282 PRO A O 1
ATOM 2137 N N . VAL A 1 283 ? 6.442 -0.309 -18.206 1.00 97.12 283 VAL A N 1
ATOM 2138 C CA . VAL A 1 283 ? 5.668 -0.299 -19.452 1.00 97.12 283 VAL A CA 1
ATOM 2139 C C . VAL A 1 283 ? 4.216 -0.678 -19.146 1.00 97.12 283 VAL A C 1
ATOM 2141 O O . VAL A 1 283 ? 3.980 -1.633 -18.401 1.00 97.12 283 VAL A O 1
ATOM 2144 N N . LEU A 1 284 ? 3.266 0.058 -19.730 1.00 96.19 284 LEU A N 1
ATOM 2145 C CA . LEU A 1 284 ? 1.818 -0.192 -19.684 1.00 96.19 284 LEU A CA 1
ATOM 2146 C C . LEU A 1 284 ? 1.305 -0.763 -21.016 1.00 96.19 284 LEU A C 1
ATOM 2148 O O . LEU A 1 284 ? 0.588 -1.760 -21.034 1.00 96.19 284 LEU A O 1
ATOM 2152 N N . SER A 1 285 ? 1.694 -0.153 -22.136 1.00 95.69 285 SER A N 1
ATOM 2153 C CA . SER A 1 285 ? 1.296 -0.571 -23.487 1.00 95.69 285 SER A CA 1
ATOM 2154 C C . SER A 1 285 ? 2.280 -0.054 -24.545 1.00 95.69 285 SER A C 1
ATOM 2156 O O . SER A 1 285 ? 3.204 0.704 -24.242 1.00 95.69 285 SER A O 1
ATOM 2158 N N . THR A 1 286 ? 2.107 -0.462 -25.804 1.00 94.88 286 THR A N 1
ATOM 2159 C CA . THR A 1 286 ? 2.708 0.239 -26.951 1.00 94.88 286 THR A CA 1
ATOM 2160 C C . THR A 1 286 ? 1.909 1.508 -27.261 1.00 94.88 286 THR A C 1
ATOM 2162 O O . THR A 1 286 ? 0.706 1.548 -27.006 1.00 94.88 286 THR A O 1
ATOM 2165 N N . ALA A 1 287 ? 2.555 2.527 -27.837 1.00 89.44 287 ALA A N 1
ATOM 2166 C CA . ALA A 1 287 ? 1.900 3.771 -28.252 1.00 89.44 287 ALA A CA 1
ATOM 2167 C C . ALA A 1 287 ? 0.738 3.494 -29.223 1.00 89.44 287 ALA A C 1
ATOM 2169 O O . ALA A 1 287 ? -0.394 3.846 -28.915 1.00 89.44 287 ALA A O 1
ATOM 2170 N N . ILE A 1 288 ? 0.997 2.703 -30.273 1.00 84.56 288 ILE A N 1
ATOM 2171 C CA . ILE A 1 288 ? 0.000 2.241 -31.260 1.00 84.56 288 ILE A CA 1
ATOM 2172 C C . ILE A 1 288 ? -1.241 1.647 -30.577 1.00 84.56 288 ILE A C 1
ATOM 2174 O O . ILE A 1 288 ? -2.371 1.965 -30.929 1.00 84.56 288 ILE A O 1
ATOM 2178 N N . LYS A 1 289 ? -1.051 0.775 -29.576 1.00 83.75 289 LYS A N 1
ATOM 2179 C CA . LYS A 1 289 ? -2.183 0.172 -28.866 1.00 83.75 289 LYS A CA 1
ATOM 2180 C C . LYS A 1 289 ? -2.916 1.195 -27.989 1.00 83.75 289 LYS A C 1
ATOM 2182 O O . LYS A 1 289 ? -4.136 1.133 -27.894 1.00 83.75 289 LYS A O 1
ATOM 2187 N N . GLY A 1 290 ? -2.188 2.108 -27.348 1.00 77.25 290 GLY A N 1
ATOM 2188 C CA . GLY A 1 290 ? -2.778 3.178 -26.544 1.00 77.25 290 GLY A CA 1
ATOM 2189 C C . GLY A 1 290 ? -3.616 4.157 -27.368 1.00 77.25 290 GLY A C 1
ATOM 2190 O O . GLY A 1 290 ? -4.681 4.555 -26.913 1.00 77.25 290 GLY A O 1
ATOM 2191 N N . GLU A 1 291 ? -3.172 4.490 -28.580 1.00 81.06 291 GLU A N 1
ATOM 2192 C CA . GLU A 1 291 ? -3.910 5.311 -29.550 1.00 81.06 291 GLU A CA 1
ATOM 2193 C C . GLU A 1 291 ? -5.219 4.614 -29.964 1.00 81.06 291 GLU A C 1
ATOM 2195 O O . GLU A 1 291 ? -6.299 5.164 -29.749 1.00 81.06 291 GLU A O 1
ATOM 2200 N N . LEU A 1 292 ? -5.140 3.351 -30.404 1.00 79.00 292 LEU A N 1
ATOM 2201 C CA . LEU A 1 292 ? -6.313 2.538 -30.763 1.00 79.00 292 LEU A CA 1
ATOM 2202 C C . LEU A 1 292 ? -7.315 2.363 -29.602 1.00 79.00 292 LEU A C 1
ATOM 2204 O O . LEU A 1 292 ? -8.524 2.349 -29.821 1.00 79.00 292 LEU A O 1
ATOM 2208 N N . GLU A 1 293 ? -6.848 2.220 -28.356 1.00 79.69 293 GLU A N 1
ATOM 2209 C CA . GLU A 1 293 ? -7.732 2.113 -27.182 1.00 79.69 293 GLU A CA 1
ATOM 2210 C C . GLU A 1 293 ? -8.318 3.475 -26.747 1.00 79.69 293 GLU A C 1
ATOM 2212 O O . GLU A 1 293 ? -9.408 3.509 -26.167 1.00 79.69 293 GLU A O 1
ATOM 2217 N N . ALA A 1 294 ? -7.653 4.599 -27.044 1.00 72.44 294 ALA A N 1
ATOM 2218 C CA . ALA A 1 294 ? -8.149 5.942 -26.733 1.00 72.44 294 ALA A CA 1
ATOM 2219 C C . ALA A 1 294 ? -9.336 6.347 -27.624 1.00 72.44 294 ALA A C 1
ATO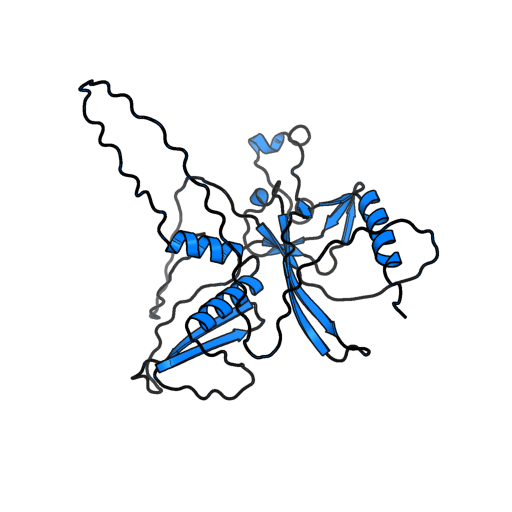M 2221 O O . ALA A 1 294 ? -10.330 6.865 -27.112 1.00 72.44 294 ALA A O 1
ATOM 2222 N N . GLU A 1 295 ? -9.271 6.045 -28.924 1.00 59.53 295 GLU A N 1
ATOM 2223 C CA . GLU A 1 295 ? -10.363 6.276 -29.888 1.00 59.53 295 GLU A CA 1
ATOM 2224 C C . GLU A 1 295 ? -11.642 5.500 -29.515 1.00 59.53 295 GLU A C 1
ATOM 2226 O O . GLU A 1 295 ? -12.762 5.999 -29.646 1.00 59.53 295 GLU A O 1
ATOM 2231 N N . VAL A 1 296 ? -11.491 4.290 -28.964 1.00 58.59 296 VAL A N 1
ATOM 2232 C CA . VAL A 1 296 ? -12.617 3.466 -28.488 1.00 58.59 296 VAL A CA 1
ATOM 2233 C C . VAL A 1 296 ? -13.272 4.049 -27.228 1.00 58.59 296 VAL A C 1
ATOM 2235 O O . VAL A 1 296 ? -14.483 3.904 -27.034 1.00 58.59 296 VAL A O 1
ATOM 2238 N N . ALA A 1 297 ? -12.504 4.718 -26.362 1.00 50.16 297 ALA A N 1
ATOM 2239 C CA . ALA A 1 297 ? -13.017 5.292 -25.119 1.00 50.16 297 ALA A CA 1
ATOM 2240 C C . ALA A 1 297 ? -13.856 6.563 -25.347 1.00 50.16 297 ALA A C 1
ATOM 2242 O O . ALA A 1 297 ? -14.855 6.768 -24.653 1.00 50.16 297 ALA A O 1
ATOM 2243 N N . THR A 1 298 ? -13.491 7.401 -26.323 1.00 50.38 298 THR A N 1
ATOM 2244 C CA . THR A 1 298 ? -14.221 8.639 -26.651 1.00 50.38 298 THR A CA 1
ATOM 2245 C C . THR A 1 298 ? -15.523 8.373 -27.412 1.00 50.38 298 THR A C 1
ATOM 2247 O O . THR A 1 298 ? -16.524 9.040 -27.153 1.00 50.38 298 THR A O 1
ATOM 2250 N N . GLY A 1 299 ? -15.573 7.341 -28.262 1.00 45.72 299 GLY A N 1
ATOM 2251 C CA . GLY A 1 299 ? -16.781 6.946 -29.005 1.00 45.72 299 GLY A CA 1
ATOM 2252 C C . GLY A 1 299 ? -17.903 6.301 -28.170 1.00 45.72 299 GLY A C 1
ATOM 2253 O O . GLY A 1 299 ? -18.909 5.858 -28.723 1.00 45.72 299 GLY A O 1
ATOM 2254 N N . GLY A 1 300 ? -17.748 6.187 -26.846 1.00 40.69 300 GLY A N 1
ATOM 2255 C CA . GLY A 1 300 ? -18.600 5.333 -26.014 1.00 40.69 300 GLY A CA 1
ATOM 2256 C C . GLY A 1 300 ? -19.911 5.938 -25.485 1.00 40.69 300 GLY A C 1
ATOM 2257 O O . GLY A 1 300 ? -20.764 5.183 -25.008 1.00 40.69 300 GLY A O 1
ATOM 2258 N N . GLY A 1 301 ? -20.074 7.262 -25.538 1.00 39.41 301 GLY A N 1
ATOM 2259 C CA . GLY A 1 301 ? -21.152 8.015 -24.879 1.00 39.41 301 GLY A CA 1
ATOM 2260 C C . GLY A 1 301 ? -22.461 8.138 -25.668 1.00 39.41 301 GLY A C 1
ATOM 2261 O O . GLY A 1 301 ? -22.977 9.244 -25.812 1.00 39.41 301 GLY A O 1
ATOM 2262 N N . GLY A 1 302 ? -22.999 7.031 -26.185 1.00 37.28 302 GLY A N 1
ATOM 2263 C CA . GLY A 1 302 ? -24.342 7.018 -26.775 1.00 37.28 302 GLY A CA 1
ATOM 2264 C C . GLY A 1 302 ? -25.414 7.208 -25.699 1.00 37.28 302 GLY A C 1
ATOM 2265 O O . GLY A 1 302 ? -25.430 6.461 -24.723 1.00 37.28 302 GLY A O 1
ATOM 2266 N N . LYS A 1 303 ? -26.292 8.204 -25.870 1.00 37.66 303 LYS A N 1
ATOM 2267 C CA . LYS A 1 303 ? -27.496 8.360 -25.043 1.00 37.66 303 LYS A CA 1
ATOM 2268 C C . LYS A 1 303 ? -28.439 7.184 -25.304 1.00 37.66 303 LYS A C 1
ATOM 2270 O O . LYS A 1 303 ? -28.711 6.887 -26.464 1.00 37.66 303 LYS A O 1
ATOM 2275 N N . GLU A 1 304 ? -28.961 6.585 -24.243 1.00 32.44 304 GLU A N 1
ATOM 2276 C CA . GLU A 1 304 ? -30.279 5.952 -24.303 1.00 32.44 304 GLU A CA 1
ATOM 2277 C C . GLU A 1 304 ? -31.321 7.075 -24.175 1.00 32.44 304 GLU A C 1
ATOM 2279 O O . GLU A 1 304 ? -31.186 7.953 -23.314 1.00 32.44 304 GLU A O 1
ATOM 2284 N N . GLU A 1 305 ? -32.292 7.070 -25.085 1.00 33.72 305 GLU A N 1
ATOM 2285 C CA . GLU A 1 305 ? -33.522 7.875 -25.081 1.00 33.72 305 GLU A CA 1
ATOM 2286 C C . GLU A 1 305 ? -34.706 6.918 -24.892 1.00 33.72 305 GLU A C 1
ATOM 2288 O O . GLU A 1 305 ? -34.657 5.825 -25.507 1.00 33.72 305 GLU A O 1
#

Foldseek 3Di:
DDDDFDQDPDDDDDDDDDDDDYDDDDDDDAAAAAEDADDDDDDDDDDDDDDDDDDDDDDFDDDDDDDDDDDDDDDDDDDDDDDDDDDDDDDDDPDPPPPPPPPDDPVVVVVVVVLCVQQNFLLSNLVVVVVVQVVVVADEDDPVDDDDDAAQHWYKYDDPSRDIDTDGHHNPDDPPDDDRDTDDGSHDWHWYFDNPFFDDDPQFTWGFTDTDPDDPLVVQAPGQYYYWYKDWDQDDPVSPDIDIGTDDDPGRQKHQYDDDCVVPVCCVPPNDDDDCGPRNTITRGGPVVVVVVVVVVVPPDDDDD

InterPro domains:
  IPR001948 Peptidase M18 [PF02127] (115-294)
  IPR001948 Peptidase M18 [PR00932] (179-195)
  IPR001948 Peptidase M18 [PR00932] (212-232)
  IPR001948 Peptidase M18 [PR00932] (250-267)
  IPR001948 Peptidase M18 [PTHR28570] (105-297)
  IPR023358 Peptidase M18, domain 2 [G3DSA:2.30.250.10] (192-304)

Organism: NCBI:txid81844